Protein AF-0000000086748681 (afdb_homodimer)

pLDDT: mean 95.89, std 3.66, range [71.06, 98.75]

Radius of gyration: 16.5 Å; Cα contacts (8 Å, |Δi|>4): 353; chains: 2; bounding box: 37×49×38 Å

Solvent-accessible surface area (backbone atoms only — not comparable to full-atom values): 10044 Å² total; per-residue (Å²): 111,45,79,43,67,37,74,58,17,51,52,33,51,52,50,51,39,52,52,33,31,72,73,50,29,64,64,32,17,51,40,51,51,47,40,52,49,44,44,49,56,42,36,54,34,39,83,70,45,82,51,41,84,31,36,89,83,64,45,80,67,29,26,34,42,50,47,40,71,27,30,40,30,28,31,80,46,99,63,26,29,36,35,45,30,47,38,49,71,84,57,63,60,82,81,60,106,109,44,80,41,68,37,75,58,17,51,51,32,51,50,50,52,39,53,52,32,30,72,74,50,30,65,64,32,18,51,38,51,50,47,44,52,48,44,45,50,58,42,35,52,34,39,84,68,44,83,51,41,83,30,35,90,82,66,47,79,67,29,24,35,41,48,46,40,73,27,30,40,32,29,31,80,45,97,64,26,29,37,34,46,32,48,39,48,70,86,57,63,61,83,82,61,106

InterPro domains:
  IPR007712 Toxin-antitoxin system, RelE/ParE toxin family [PF05016] (3-93)
  IPR035093 Toxin-antitoxin system, RelE/ParE toxin domain superfamily [G3DSA:3.30.2310.20] (1-97)

Nearest PDB structures (foldseek):
  7ycu-assembly1_C-2  TM=9.537E-01  e=2.482E-07  Pseudoalteromonas rubra
  3kxe-assembly1_B  TM=8.417E-01  e=6.711E-08  Caulobacter vibrioides NA1000
  8c24-assembly1_B  TM=9.005E-01  e=2.979E-06  Mycobacterium tuberculosis H37Rv
  6xrw-assembly2_C  TM=8.073E-01  e=1.717E-04  Pseudomonas aeruginosa
  3bpq-assembly1_B  TM=6.012E-01  e=6.597E-02  Methanocaldococcus jannaschii DSM 2661

Organism: NCBI:txid471575

Structure (mmCIF, N/CA/C/O backbone):
data_AF-0000000086748681-model_v1
#
loop_
_entity.id
_entity.type
_entity.pdbx_description
1 polymer 'Type II toxin-antitoxin system RelE/ParE family toxin'
#
loop_
_atom_site.group_PDB
_atom_site.id
_atom_site.type_symbol
_atom_site.label_atom_id
_atom_site.label_alt_id
_atom_site.label_comp_id
_atom_site.label_asym_id
_atom_site.label_entity_id
_atom_site.label_seq_id
_atom_site.pdbx_PDB_ins_code
_atom_site.Cartn_x
_atom_site.Cartn_y
_atom_site.Cartn_z
_atom_site.occupancy
_atom_site.B_iso_or_equiv
_atom_site.auth_seq_id
_atom_site.auth_comp_id
_atom_site.auth_asym_id
_atom_site.auth_atom_id
_atom_site.pdbx_PDB_model_num
ATOM 1 N N . MET A 1 1 ? 5.277 9.703 17.812 1 71.81 1 MET A N 1
ATOM 2 C CA . MET A 1 1 ? 4.328 10.789 17.625 1 71.81 1 MET A CA 1
ATOM 3 C C . MET A 1 1 ? 2.943 10.25 17.281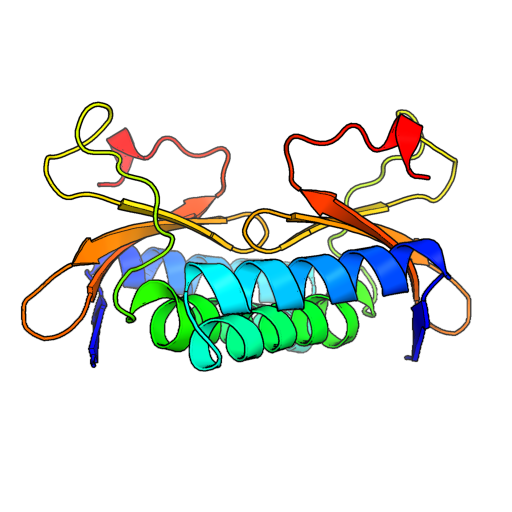 1 71.81 1 MET A C 1
ATOM 5 O O . MET A 1 1 ? 2.768 9.047 17.109 1 71.81 1 MET A O 1
ATOM 9 N N . GLY A 1 2 ? 1.734 11.305 17.297 1 91.75 2 GLY A N 1
ATOM 10 C CA . GLY A 1 2 ? 0.343 10.891 17.234 1 91.75 2 GLY A CA 1
ATOM 11 C C . GLY A 1 2 ? -0.28 11.109 15.867 1 91.75 2 GLY A C 1
ATOM 12 O O . GLY A 1 2 ? 0.286 11.812 15.031 1 91.75 2 GLY A O 1
ATOM 13 N N . VAL A 1 3 ? -1.188 10.289 15.602 1 97.19 3 VAL A N 1
ATOM 14 C CA . VAL A 1 3 ? -1.987 10.43 14.391 1 97.19 3 VAL A CA 1
ATOM 15 C C . VAL A 1 3 ? -3.375 10.961 14.742 1 97.19 3 VAL A C 1
ATOM 17 O O . VAL A 1 3 ? -4.07 10.383 15.586 1 97.19 3 VAL A O 1
ATOM 20 N N . ARG A 1 4 ? -3.658 12.055 14.094 1 97.88 4 ARG A N 1
ATOM 21 C CA . ARG A 1 4 ? -5.004 12.602 14.203 1 97.88 4 ARG A CA 1
ATOM 22 C C . ARG A 1 4 ? -5.785 12.398 12.906 1 97.88 4 ARG A C 1
ATOM 24 O O . ARG A 1 4 ? -5.191 12.273 11.828 1 97.88 4 ARG A O 1
ATOM 31 N N . PHE A 1 5 ? -7.109 12.367 13.07 1 98.19 5 PHE A N 1
ATOM 32 C CA . PHE A 1 5 ? -7.969 12.133 11.914 1 98.19 5 PHE A CA 1
ATOM 33 C C . PHE A 1 5 ? -9.023 13.234 11.797 1 98.19 5 PHE A C 1
ATOM 35 O O . PHE A 1 5 ? -9.648 13.609 12.789 1 98.19 5 PHE A O 1
ATOM 42 N N . THR A 1 6 ? -9.156 13.766 10.609 1 98.06 6 THR A N 1
ATOM 43 C CA . THR A 1 6 ? -10.336 14.586 10.359 1 98.06 6 THR A CA 1
ATOM 44 C C . THR A 1 6 ? -11.594 13.727 10.344 1 98.06 6 THR A C 1
ATOM 46 O O . THR A 1 6 ? -11.516 12.492 10.289 1 98.06 6 THR A O 1
ATOM 49 N N . LYS A 1 7 ? -12.789 14.414 10.398 1 97.81 7 LYS A N 1
ATOM 50 C CA . LYS A 1 7 ? -14.055 13.695 10.297 1 97.81 7 LYS A CA 1
ATOM 51 C C . LYS A 1 7 ? -14.156 12.945 8.977 1 97.81 7 LYS A C 1
ATOM 53 O O . LYS A 1 7 ? -14.594 11.789 8.938 1 97.81 7 LYS A O 1
ATOM 58 N N . LYS A 1 8 ? -13.719 13.531 7.891 1 97.88 8 LYS A N 1
ATOM 59 C CA . LYS A 1 8 ? -13.766 12.922 6.566 1 97.88 8 LYS A CA 1
ATOM 60 C C . LYS A 1 8 ? -12.891 11.68 6.5 1 97.88 8 LYS A C 1
ATOM 62 O O . LYS A 1 8 ? -13.297 10.641 5.969 1 97.88 8 LYS A O 1
ATOM 67 N N . ALA A 1 9 ? -11.711 11.844 7.059 1 98.44 9 ALA A N 1
ATOM 68 C CA . ALA A 1 9 ? -10.781 10.719 7.051 1 98.44 9 ALA A CA 1
ATOM 69 C C . ALA A 1 9 ? -11.375 9.523 7.793 1 98.44 9 ALA A C 1
ATOM 71 O O . ALA A 1 9 ? -11.25 8.383 7.336 1 98.44 9 ALA A O 1
ATOM 72 N N . ARG A 1 10 ? -12 9.773 8.914 1 98.25 10 ARG A N 1
ATOM 73 C CA . ARG A 1 10 ? -12.625 8.703 9.688 1 98.25 10 ARG A CA 1
ATOM 74 C C . ARG A 1 10 ? -13.727 8.023 8.891 1 98.25 10 ARG A C 1
ATOM 76 O O . ARG A 1 10 ? -13.859 6.797 8.922 1 98.25 10 ARG A O 1
ATOM 83 N N . GLU A 1 11 ? -14.508 8.797 8.211 1 98.06 11 GLU A N 1
ATOM 84 C CA . GLU A 1 11 ? -15.578 8.258 7.383 1 98.06 11 GLU A CA 1
ATOM 85 C C . GLU A 1 11 ? -15.016 7.418 6.238 1 98.06 11 GLU A C 1
ATOM 87 O O . GLU A 1 11 ? -15.555 6.355 5.918 1 98.06 11 GLU A O 1
ATOM 92 N N . HIS A 1 12 ? -13.984 7.941 5.629 1 98.5 12 HIS A N 1
ATOM 93 C CA . HIS A 1 12 ? -13.344 7.195 4.551 1 98.5 12 HIS A CA 1
ATOM 94 C C . HIS A 1 12 ? -12.828 5.848 5.047 1 98.5 12 HIS A C 1
ATOM 96 O O . HIS A 1 12 ? -13.055 4.816 4.406 1 98.5 12 HIS A O 1
ATOM 102 N N . ILE A 1 13 ? -12.188 5.82 6.223 1 98.19 13 ILE A N 1
ATOM 103 C CA . ILE A 1 13 ? -11.594 4.605 6.77 1 98.19 13 ILE A CA 1
ATOM 104 C C . ILE A 1 13 ? -12.688 3.605 7.121 1 98.19 13 ILE A C 1
ATOM 106 O O . ILE A 1 13 ? -12.555 2.408 6.852 1 98.19 13 ILE A O 1
ATOM 110 N N . ARG A 1 14 ? -13.742 4.09 7.648 1 97.88 14 ARG A N 1
ATOM 111 C CA . ARG A 1 14 ? -14.875 3.225 7.957 1 97.88 14 ARG A CA 1
ATOM 112 C C . ARG A 1 14 ? -15.453 2.605 6.691 1 97.88 14 ARG A C 1
ATOM 114 O O . ARG A 1 14 ? -15.781 1.418 6.668 1 97.88 14 ARG A O 1
ATOM 121 N N . ALA A 1 15 ? -15.625 3.4 5.684 1 98.06 15 ALA A N 1
ATOM 122 C CA . ALA A 1 15 ? -16.172 2.922 4.414 1 98.06 15 ALA A CA 1
ATOM 123 C C . ALA A 1 15 ? -15.266 1.869 3.787 1 98.06 15 ALA A C 1
ATOM 125 O O . ALA A 1 15 ? -15.75 0.884 3.221 1 98.06 15 ALA A O 1
ATOM 126 N N . ILE A 1 16 ? -14 2.096 3.875 1 97.75 16 ILE A N 1
ATOM 127 C CA . ILE A 1 16 ? -13.031 1.148 3.336 1 97.75 16 ILE A CA 1
ATOM 128 C C . ILE A 1 16 ? -13.172 -0.195 4.051 1 97.75 16 ILE A C 1
ATOM 130 O O . ILE A 1 16 ? -13.188 -1.247 3.406 1 97.75 16 ILE A O 1
ATOM 134 N N . LYS A 1 17 ? -13.281 -0.159 5.398 1 97.06 17 LYS A N 1
ATOM 135 C CA . LYS A 1 17 ? -13.422 -1.381 6.184 1 97.06 17 LYS A CA 1
ATOM 136 C C . LYS A 1 17 ? -14.703 -2.127 5.812 1 97.06 17 LYS A C 1
ATOM 138 O O . LYS A 1 17 ? -14.68 -3.344 5.617 1 97.06 17 LYS A O 1
ATOM 143 N N . LEU A 1 18 ? -15.75 -1.407 5.684 1 97.69 18 LEU A N 1
ATOM 144 C CA . LEU A 1 18 ? -17.031 -2.01 5.371 1 97.69 18 LEU A CA 1
ATOM 145 C C . LEU A 1 18 ? -17.031 -2.619 3.973 1 97.69 18 LEU A C 1
ATOM 147 O O . LEU A 1 18 ? -17.547 -3.717 3.766 1 97.69 18 LEU A O 1
ATOM 151 N N . TYR A 1 19 ? -16.531 -1.901 3.045 1 96.88 19 TYR A N 1
ATOM 152 C CA . TYR A 1 19 ? -16.438 -2.391 1.674 1 96.88 19 TYR A CA 1
ATOM 153 C C . TYR A 1 19 ? -15.602 -3.668 1.606 1 96.88 19 TYR A C 1
ATOM 155 O O . TYR A 1 19 ? -15.992 -4.633 0.941 1 96.88 19 TYR A O 1
ATOM 163 N N . SER A 1 20 ? -14.445 -3.621 2.299 1 95.38 20 SER A N 1
ATOM 164 C CA . SER A 1 20 ? -13.555 -4.773 2.299 1 95.38 20 SER A CA 1
ATOM 165 C C . SER A 1 20 ? -14.227 -5.992 2.926 1 95.38 20 SER A C 1
ATOM 167 O O . SER A 1 20 ? -14.062 -7.113 2.441 1 95.38 20 SER A O 1
ATOM 169 N N . MET A 1 21 ? -14.961 -5.746 4.023 1 96.19 21 MET A N 1
ATOM 170 C CA . MET A 1 21 ? -15.688 -6.82 4.695 1 96.19 21 MET A CA 1
ATOM 171 C C . MET A 1 21 ? -16.703 -7.461 3.754 1 96.19 21 MET A C 1
ATOM 173 O O . MET A 1 21 ? -16.828 -8.688 3.709 1 96.19 21 MET A O 1
ATOM 177 N N . ARG A 1 22 ? -17.375 -6.656 2.988 1 96.25 22 ARG A N 1
ATOM 178 C CA . ARG A 1 22 ? -18.406 -7.129 2.078 1 96.25 22 ARG A CA 1
ATOM 179 C C . ARG A 1 22 ? -17.797 -7.895 0.908 1 96.25 22 ARG A C 1
ATOM 181 O O . ARG A 1 22 ? -18.359 -8.898 0.46 1 96.25 22 ARG A O 1
ATOM 188 N N . ARG A 1 23 ? -16.734 -7.5 0.489 1 94.69 23 ARG A N 1
ATOM 189 C CA . ARG A 1 23 ? -16.188 -8.039 -0.753 1 94.69 23 ARG A CA 1
ATOM 190 C C . ARG A 1 23 ? -15.305 -9.25 -0.482 1 94.69 23 ARG A C 1
ATOM 192 O O . ARG A 1 23 ? -15.336 -10.227 -1.233 1 94.69 23 ARG A O 1
ATOM 199 N N . TRP A 1 24 ? -14.523 -9.172 0.622 1 94.56 24 TRP A N 1
ATOM 200 C CA . TRP A 1 24 ? -13.492 -10.188 0.791 1 94.56 24 TRP A CA 1
ATOM 201 C C . TRP A 1 24 ? -13.562 -10.812 2.182 1 94.56 24 TRP A C 1
ATOM 203 O O . TRP A 1 24 ? -12.812 -11.742 2.49 1 94.56 24 TRP A O 1
ATOM 213 N N . GLY A 1 25 ? -14.453 -10.289 3.078 1 95 25 GLY A N 1
ATOM 214 C CA . GLY A 1 25 ? -14.672 -10.898 4.383 1 95 25 GLY A CA 1
ATOM 215 C C . GLY A 1 25 ? -13.891 -10.211 5.492 1 95 25 GLY A C 1
ATOM 216 O O . GLY A 1 25 ? -13.078 -9.32 5.234 1 95 25 GLY A O 1
ATOM 217 N N . ALA A 1 26 ? -14.133 -10.664 6.727 1 95.12 26 ALA A N 1
ATOM 218 C CA . ALA A 1 26 ? -13.648 -9.984 7.93 1 95.12 26 ALA A CA 1
ATOM 219 C C . ALA A 1 26 ? -12.133 -10.039 8.023 1 95.12 26 ALA A C 1
ATOM 221 O O . ALA A 1 26 ? -11.492 -9.086 8.469 1 95.12 26 ALA A O 1
ATOM 222 N N . ASN A 1 27 ? -11.57 -11.141 7.629 1 94.44 27 ASN A N 1
ATOM 223 C CA . ASN A 1 27 ? -10.125 -11.312 7.754 1 94.44 27 ASN A CA 1
ATOM 224 C C . ASN A 1 27 ? -9.367 -10.32 6.871 1 94.44 27 ASN A C 1
ATOM 226 O O . ASN A 1 27 ? -8.445 -9.648 7.34 1 94.44 27 ASN A O 1
ATOM 230 N N . VAL A 1 28 ? -9.781 -10.203 5.664 1 94.06 28 VAL A N 1
ATOM 231 C CA . VAL A 1 28 ? -9.141 -9.273 4.738 1 94.06 28 VAL A CA 1
ATOM 232 C C . VAL A 1 28 ? -9.391 -7.836 5.195 1 94.06 28 VAL A C 1
ATOM 234 O O . VAL A 1 28 ? -8.492 -6.996 5.141 1 94.06 28 VAL A O 1
ATOM 237 N N . ALA A 1 29 ? -10.594 -7.594 5.66 1 96.38 29 ALA A N 1
ATOM 238 C CA . ALA A 1 29 ? -10.93 -6.258 6.148 1 96.38 29 ALA A CA 1
ATOM 239 C C . ALA A 1 29 ? -10.031 -5.859 7.316 1 96.38 29 ALA A C 1
ATOM 241 O O . ALA A 1 29 ? -9.539 -4.727 7.375 1 96.38 29 ALA A O 1
ATOM 242 N N . GLU A 1 30 ? -9.789 -6.742 8.172 1 96.12 30 GLU A N 1
ATOM 243 C CA . GLU A 1 30 ? -8.922 -6.484 9.32 1 96.12 30 GLU A CA 1
ATOM 244 C C . GLU A 1 30 ? -7.477 -6.285 8.883 1 96.12 30 GLU A C 1
ATOM 246 O O . GLU A 1 30 ? -6.766 -5.449 9.445 1 96.12 30 GLU A O 1
ATOM 251 N N . ALA A 1 31 ? -7.055 -7.059 7.969 1 95.31 31 ALA A N 1
ATOM 252 C CA . ALA A 1 31 ? -5.695 -6.93 7.457 1 95.31 31 ALA A CA 1
ATOM 253 C C . ALA A 1 31 ? -5.488 -5.57 6.789 1 95.31 31 ALA A C 1
ATOM 255 O O . ALA A 1 31 ? -4.438 -4.945 6.949 1 95.31 31 ALA A O 1
ATOM 256 N N . TYR A 1 32 ? -6.445 -5.168 6.004 1 95.12 32 TYR A N 1
ATOM 257 C CA . TYR A 1 32 ? -6.379 -3.854 5.375 1 95.12 32 TYR A CA 1
ATOM 258 C C . TYR A 1 32 ? -6.285 -2.75 6.422 1 95.12 32 TYR A C 1
ATOM 260 O O . TYR A 1 32 ? -5.484 -1.822 6.289 1 95.12 32 TYR A O 1
ATOM 268 N N . SER A 1 33 ? -7.113 -2.889 7.453 1 96 33 SER A N 1
ATOM 269 C CA . SER A 1 33 ? -7.074 -1.937 8.555 1 96 33 SER A CA 1
ATOM 270 C C . SER A 1 33 ? -5.695 -1.903 9.211 1 96 33 SER A C 1
ATOM 272 O O . SER A 1 33 ? -5.207 -0.836 9.586 1 96 33 SER A O 1
ATOM 274 N N . THR A 1 34 ? -5.09 -2.996 9.344 1 96.56 34 THR A N 1
ATOM 275 C CA . THR A 1 34 ? -3.742 -3.084 9.891 1 96.56 34 THR A CA 1
ATOM 276 C C . THR A 1 34 ? -2.742 -2.365 8.992 1 96.56 34 THR A C 1
ATOM 278 O O . THR A 1 34 ? -1.884 -1.624 9.477 1 96.56 34 THR A O 1
ATOM 281 N N . SER A 1 35 ? -2.869 -2.607 7.711 1 96.5 35 SER A N 1
ATOM 282 C CA . SER A 1 35 ? -1.988 -1.936 6.762 1 96.5 35 SER A CA 1
ATOM 283 C C . SER A 1 35 ? -2.123 -0.42 6.859 1 96.5 35 SER A C 1
ATOM 285 O O . SER A 1 35 ? -1.122 0.298 6.875 1 96.5 35 SER A O 1
ATOM 287 N N . LEU A 1 36 ? -3.391 0.019 6.949 1 97.25 36 LEU A N 1
ATOM 288 C CA . LEU A 1 36 ? -3.639 1.448 7.109 1 97.25 36 LEU A CA 1
ATOM 289 C C . LEU A 1 36 ? -2.988 1.973 8.391 1 97.25 36 LEU A C 1
ATOM 291 O O . LEU A 1 36 ? -2.301 2.996 8.359 1 97.25 36 LEU A O 1
ATOM 295 N N . ARG A 1 37 ? -3.203 1.271 9.453 1 95.88 37 ARG A N 1
ATOM 296 C CA . ARG A 1 37 ? -2.676 1.686 10.75 1 95.88 37 ARG A CA 1
ATOM 297 C C . ARG A 1 37 ? -1.151 1.728 10.734 1 95.88 37 ARG A C 1
ATOM 299 O O . ARG A 1 37 ? -0.547 2.703 11.18 1 95.88 37 ARG A O 1
ATOM 306 N N . VAL A 1 38 ? -0.488 0.715 10.242 1 96.31 38 VAL A N 1
ATOM 307 C CA . VAL A 1 38 ? 0.968 0.637 10.195 1 96.31 38 VAL A CA 1
ATOM 308 C C . VAL A 1 38 ? 1.518 1.771 9.328 1 96.31 38 VAL A C 1
ATOM 310 O O . VAL A 1 38 ? 2.473 2.449 9.719 1 96.31 38 VAL A O 1
ATOM 313 N N . THR A 1 39 ? 0.912 1.952 8.195 1 97.62 39 THR A N 1
ATOM 314 C CA . THR A 1 39 ? 1.363 3.012 7.301 1 97.62 39 THR A CA 1
ATOM 315 C C . THR A 1 39 ? 1.284 4.371 7.988 1 97.62 39 THR A C 1
ATOM 317 O O . THR A 1 39 ? 2.25 5.137 7.973 1 97.62 39 THR A O 1
ATOM 320 N N . MET A 1 40 ? 0.185 4.629 8.68 1 97.69 40 MET A N 1
ATOM 321 C CA . MET A 1 40 ? -0.031 5.945 9.281 1 97.69 40 MET A CA 1
ATOM 322 C C . MET A 1 40 ? 0.856 6.141 10.5 1 97.69 40 MET A C 1
ATOM 324 O O . MET A 1 40 ? 1.471 7.195 10.664 1 97.69 40 MET A O 1
ATOM 328 N N . THR A 1 41 ? 1.008 5.141 11.336 1 96.44 41 THR A N 1
ATOM 329 C CA . THR A 1 41 ? 1.634 5.324 12.641 1 96.44 41 THR A CA 1
ATOM 330 C C . THR A 1 41 ? 3.133 5.055 12.57 1 96.44 41 THR A C 1
ATOM 332 O O . THR A 1 41 ? 3.91 5.605 13.352 1 96.44 41 THR A O 1
ATOM 335 N N . LYS A 1 42 ? 3.555 4.211 11.602 1 95.88 42 LYS A N 1
ATOM 336 C CA . LYS A 1 42 ? 4.941 3.756 11.641 1 95.88 42 LYS A CA 1
ATOM 337 C C . LYS A 1 42 ? 5.715 4.246 10.422 1 95.88 42 LYS A C 1
ATOM 339 O O . LYS A 1 42 ? 6.949 4.203 10.406 1 95.88 42 LYS A O 1
ATOM 344 N N . ILE A 1 43 ? 5.062 4.684 9.469 1 95.75 43 ILE A N 1
ATOM 345 C CA . ILE A 1 43 ? 5.75 5.148 8.273 1 95.75 43 ILE A CA 1
ATOM 346 C C . ILE A 1 43 ? 5.594 6.664 8.141 1 95.75 43 ILE A C 1
ATOM 348 O O . ILE A 1 43 ? 6.582 7.398 8.164 1 95.75 43 ILE A O 1
ATOM 352 N N . LEU A 1 44 ? 4.34 7.125 8.227 1 96.88 44 LEU A N 1
ATOM 353 C CA . LEU A 1 44 ? 4.086 8.523 7.914 1 96.88 44 LEU A CA 1
ATOM 354 C C . LEU A 1 44 ? 4.371 9.414 9.125 1 96.88 44 LEU A C 1
ATOM 356 O O . LEU A 1 44 ? 4.762 10.57 8.969 1 96.88 44 LEU A O 1
ATOM 360 N N . ASP A 1 45 ? 4.082 8.805 10.281 1 95.31 45 ASP A N 1
ATOM 361 C CA . ASP A 1 45 ? 4.316 9.555 11.508 1 95.31 45 ASP A CA 1
ATOM 362 C C . ASP A 1 45 ? 5.793 9.523 11.898 1 95.31 45 ASP A C 1
ATOM 364 O O . ASP A 1 45 ? 6.129 9.258 13.055 1 95.31 45 ASP A O 1
ATOM 368 N N . ARG A 1 46 ? 6.703 9.555 10.93 1 88.69 46 ARG A N 1
ATOM 369 C CA . ARG A 1 46 ? 8.148 9.617 11.117 1 88.69 46 ARG A CA 1
ATOM 370 C C . ARG A 1 46 ? 8.75 10.781 10.344 1 88.69 46 ARG A C 1
ATOM 372 O O . ARG A 1 46 ? 8.102 11.344 9.461 1 88.69 46 ARG A O 1
ATOM 379 N N . HIS A 1 47 ? 10.039 11.148 10.758 1 84.94 47 HIS A N 1
ATOM 380 C CA . HIS A 1 47 ? 10.75 12.219 10.07 1 84.94 47 HIS A CA 1
ATOM 381 C C . HIS A 1 47 ? 12.156 11.781 9.68 1 84.94 47 HIS A C 1
ATOM 383 O O . HIS A 1 47 ? 12.914 11.297 10.523 1 84.94 47 HIS A O 1
ATOM 389 N N . PRO A 1 48 ? 12.477 11.992 8.5 1 84.69 48 PRO A N 1
ATOM 390 C CA . PRO A 1 48 ? 11.633 12.453 7.395 1 84.69 48 PRO A CA 1
ATOM 391 C C . PRO A 1 48 ? 10.586 11.422 6.984 1 84.69 48 PRO A C 1
ATOM 393 O O . PRO A 1 48 ? 10.812 10.211 7.121 1 84.69 48 PRO A O 1
ATOM 396 N N . SER A 1 49 ? 9.453 11.898 6.523 1 88.38 49 SER A N 1
ATOM 397 C CA . SER A 1 49 ? 8.367 11.062 6.02 1 88.38 49 SER A CA 1
ATOM 398 C C . SER A 1 49 ? 8.492 10.852 4.512 1 88.38 49 SER A C 1
ATOM 400 O O . SER A 1 49 ? 8.891 11.766 3.783 1 88.38 49 SER A O 1
ATOM 402 N N . PRO A 1 50 ? 8.039 9.688 4.07 1 94.44 50 PRO A N 1
ATOM 403 C CA . PRO A 1 50 ? 8.125 9.414 2.635 1 94.44 50 PRO A CA 1
ATOM 404 C C . PRO A 1 50 ? 6.977 10.047 1.845 1 94.44 50 PRO A C 1
ATOM 406 O O . PRO A 1 50 ? 6.898 9.883 0.625 1 94.44 50 PRO A O 1
ATOM 409 N N . GLY A 1 51 ? 6.105 10.695 2.439 1 97.12 51 GLY A N 1
ATOM 410 C CA . GLY A 1 51 ? 4.973 11.289 1.753 1 97.12 51 GLY A CA 1
ATOM 411 C C . GLY A 1 51 ? 5.383 12.234 0.638 1 97.12 51 GLY A C 1
ATOM 412 O O . GLY A 1 51 ? 6.395 12.93 0.747 1 97.12 51 GLY A O 1
ATOM 413 N N . ARG A 1 52 ? 4.621 12.219 -0.374 1 96.94 52 ARG A N 1
ATOM 414 C CA . ARG A 1 52 ? 4.832 13.109 -1.509 1 96.94 52 ARG A CA 1
ATOM 415 C C . ARG A 1 52 ? 4.191 14.477 -1.26 1 96.94 52 ARG A C 1
ATOM 417 O O . ARG A 1 52 ? 3.025 14.555 -0.862 1 96.94 52 ARG A O 1
ATOM 424 N N . ASP A 1 53 ? 4.941 15.453 -1.649 1 97.62 53 ASP A N 1
ATOM 425 C CA . ASP A 1 53 ? 4.422 16.812 -1.514 1 97.62 53 ASP A CA 1
ATOM 426 C C . ASP A 1 53 ? 3.377 17.109 -2.586 1 97.62 53 ASP A C 1
ATOM 428 O O . ASP A 1 53 ? 3.648 16.969 -3.781 1 97.62 53 ASP A O 1
ATOM 432 N N . ARG A 1 54 ? 2.164 17.516 -2.066 1 97.69 54 ARG A N 1
ATOM 433 C CA . ARG A 1 54 ? 1.057 17.812 -2.967 1 97.69 54 ARG A CA 1
ATOM 434 C C . ARG A 1 54 ? 0.681 19.297 -2.889 1 97.69 54 ARG A C 1
ATOM 436 O O . ARG A 1 54 ? -0.433 19.672 -3.254 1 97.69 54 ARG A O 1
ATOM 443 N N . SER A 1 55 ? 1.541 20.141 -2.432 1 97.5 55 SER A N 1
ATOM 444 C CA . SER A 1 55 ? 1.263 21.562 -2.201 1 97.5 55 SER A CA 1
ATOM 445 C C . SER A 1 55 ? 0.878 22.266 -3.496 1 97.5 55 SER A C 1
ATOM 447 O O . SER A 1 55 ? 0.008 23.141 -3.498 1 97.5 55 SER A O 1
ATOM 449 N N . GLU A 1 56 ? 1.473 21.906 -4.535 1 96.44 56 GLU A N 1
ATOM 450 C CA . GLU A 1 56 ? 1.245 22.578 -5.812 1 96.44 56 GLU A CA 1
ATOM 451 C C . GLU A 1 56 ? -0.047 22.094 -6.465 1 96.44 56 GLU A C 1
ATOM 453 O O . GLU A 1 56 ? -0.716 22.859 -7.164 1 96.44 56 GLU A O 1
ATOM 458 N N . ASP A 1 57 ? -0.484 20.891 -6.188 1 95.31 57 ASP A N 1
ATOM 459 C CA . ASP A 1 57 ? -1.624 20.266 -6.848 1 95.31 57 ASP A CA 1
ATOM 460 C C . ASP A 1 57 ? -2.889 20.406 -6 1 95.31 57 ASP A C 1
ATOM 462 O O . ASP A 1 57 ? -4 20.422 -6.535 1 95.31 57 ASP A O 1
ATOM 466 N N . LEU A 1 58 ? -2.604 20.422 -4.727 1 96 58 LEU A N 1
ATOM 467 C CA . LEU A 1 58 ? -3.727 20.484 -3.797 1 96 58 LEU A CA 1
ATOM 468 C C . LEU A 1 58 ? -3.625 21.703 -2.893 1 96 58 LEU A C 1
ATOM 470 O O . LEU A 1 58 ? -3.775 22.828 -3.357 1 96 58 LEU A O 1
ATOM 474 N N . TYR A 1 59 ? -3.279 21.531 -1.567 1 95.81 59 TYR A N 1
ATOM 475 C CA . TYR A 1 59 ? -3.113 22.609 -0.603 1 95.81 59 TYR A CA 1
ATOM 476 C C . TYR A 1 59 ? -1.713 22.594 0 1 95.81 59 TYR A C 1
ATOM 478 O O . TYR A 1 59 ? -1.11 21.531 0.154 1 95.81 59 TYR A O 1
ATOM 486 N N . PHE A 1 60 ? -1.252 23.812 0.334 1 96.69 60 PHE A N 1
ATOM 487 C CA . PHE A 1 60 ? 0.078 23.953 0.917 1 96.69 60 PHE A CA 1
ATOM 488 C C . PHE A 1 60 ? 0.248 23.016 2.105 1 96.69 60 PHE A C 1
ATOM 490 O O . PHE A 1 60 ? -0.601 22.969 2.998 1 96.69 60 PHE A O 1
ATOM 497 N N . GLY A 1 61 ? 1.289 22.219 2.109 1 96.44 61 GLY A N 1
ATOM 498 C CA . GLY A 1 61 ? 1.646 21.375 3.24 1 96.44 61 GLY A CA 1
ATOM 499 C C . GLY A 1 61 ? 1.01 20 3.186 1 96.44 61 GLY A C 1
ATOM 500 O O . GLY A 1 61 ? 1.309 19.141 4.012 1 96.44 61 GLY A O 1
ATOM 501 N N . VAL A 1 62 ? 0.152 19.812 2.16 1 97.88 62 VAL A N 1
ATOM 502 C CA . VAL A 1 62 ? -0.497 18.5 2.035 1 97.88 62 VAL A CA 1
ATOM 503 C C . VAL A 1 62 ? 0.462 17.516 1.386 1 97.88 62 VAL A C 1
ATOM 505 O O . VAL A 1 62 ? 1.145 17.844 0.412 1 97.88 62 VAL A O 1
ATOM 508 N N . LEU A 1 63 ? 0.571 16.359 1.986 1 98.06 63 LEU A N 1
ATOM 509 C CA . LEU A 1 63 ? 1.337 15.234 1.478 1 98.06 63 LEU A CA 1
ATOM 510 C C . LEU A 1 63 ? 0.416 14.07 1.122 1 98.06 63 LEU A C 1
ATOM 512 O O . LEU A 1 63 ? -0.725 14.016 1.588 1 98.06 63 LEU A O 1
ATOM 516 N N . SER A 1 64 ? 0.889 13.195 0.298 1 98.31 64 SER A N 1
ATOM 517 C CA . SER A 1 64 ? 0.15 11.977 -0.021 1 98.31 64 SER A CA 1
ATOM 518 C C . SER A 1 64 ? 1.068 10.766 -0.027 1 98.31 64 SER A C 1
ATOM 520 O O . SER A 1 64 ? 2.275 10.891 -0.247 1 98.31 64 SER A O 1
ATOM 522 N N . PHE A 1 65 ? 0.544 9.648 0.306 1 98.38 65 PHE A N 1
ATOM 523 C CA . PHE A 1 65 ? 1.252 8.367 0.29 1 98.38 65 PHE A CA 1
ATOM 524 C C . PHE A 1 65 ? 0.289 7.219 0.025 1 98.38 65 PHE A C 1
ATOM 526 O O . PHE A 1 65 ? -0.797 7.164 0.605 1 98.38 65 PHE A O 1
ATOM 533 N N . PRO A 1 66 ? 0.712 6.332 -0.859 1 97.75 66 PRO A N 1
ATOM 534 C CA . PRO A 1 66 ? -0.192 5.23 -1.208 1 97.75 66 PRO A CA 1
ATOM 535 C C . PRO A 1 66 ? -0.215 4.129 -0.153 1 97.75 66 PRO A C 1
ATOM 537 O O . PRO A 1 66 ? 0.783 3.908 0.538 1 97.75 66 PRO A O 1
ATOM 540 N N . VAL A 1 67 ? -1.306 3.473 -0.041 1 97.25 67 VAL A N 1
ATOM 541 C CA . VAL A 1 67 ? -1.487 2.248 0.732 1 97.25 67 VAL A CA 1
ATOM 542 C C . VAL A 1 67 ? -2.461 1.32 0.009 1 97.25 67 VAL A C 1
ATOM 544 O O . VAL A 1 67 ? -3.66 1.6 -0.06 1 97.25 67 VAL A O 1
ATOM 547 N N . GLU A 1 68 ? -1.932 0.251 -0.451 1 95.38 68 GLU A N 1
ATOM 548 C CA . GLU A 1 68 ? -2.699 -0.67 -1.284 1 95.38 68 GLU A CA 1
ATOM 549 C C . GLU A 1 68 ? -3.418 0.071 -2.408 1 95.38 68 GLU A C 1
ATOM 551 O O . GLU A 1 68 ? -2.783 0.764 -3.207 1 95.38 68 GLU A O 1
ATOM 556 N N . SER A 1 69 ? -4.727 -0.034 -2.451 1 95.56 69 SER A N 1
ATOM 557 C CA . SER A 1 69 ? -5.445 0.597 -3.555 1 95.56 69 SER A CA 1
ATOM 558 C C . SER A 1 69 ? -5.883 2.012 -3.191 1 95.56 69 SER A C 1
ATOM 560 O O . SER A 1 69 ? -6.641 2.641 -3.93 1 95.56 69 SER A O 1
ATOM 562 N N . HIS A 1 70 ? -5.457 2.51 -2.078 1 98.12 70 HIS A N 1
ATOM 563 C CA . HIS A 1 70 ? -5.902 3.816 -1.61 1 98.12 70 HIS A CA 1
ATOM 564 C C . HIS A 1 70 ? -4.723 4.77 -1.431 1 98.12 70 HIS A C 1
ATOM 566 O O . HIS A 1 70 ? -3.564 4.352 -1.512 1 98.12 70 HIS A O 1
ATOM 572 N N . MET A 1 71 ? -5.035 6.023 -1.288 1 98.44 71 MET A N 1
ATOM 573 C CA . MET A 1 71 ? -4.094 7.109 -1.038 1 98.44 71 MET A CA 1
ATOM 574 C C . MET A 1 71 ? -4.422 7.828 0.266 1 98.44 71 MET A C 1
ATOM 576 O O . MET A 1 71 ? -5.574 8.195 0.504 1 98.44 71 MET A O 1
ATOM 580 N N . ILE A 1 72 ? -3.445 7.949 1.111 1 98.69 72 ILE A N 1
ATOM 581 C CA . ILE A 1 72 ? -3.582 8.742 2.328 1 98.69 72 ILE A CA 1
ATOM 582 C C . ILE A 1 72 ? -3.139 10.18 2.062 1 98.69 72 ILE A C 1
ATOM 584 O O . ILE A 1 72 ? -2.027 10.414 1.583 1 98.69 72 ILE A O 1
ATOM 588 N N . TYR A 1 73 ? -3.984 11.109 2.273 1 98.75 73 TYR A N 1
ATOM 589 C CA . TYR A 1 73 ? -3.646 12.531 2.271 1 98.75 73 TYR A CA 1
ATOM 590 C C . TYR A 1 73 ? -3.529 13.062 3.695 1 98.75 73 TYR A C 1
ATOM 592 O O . TYR A 1 73 ? -4.43 12.867 4.516 1 98.75 73 TYR A O 1
ATOM 600 N N . TYR A 1 74 ? -2.414 13.719 3.949 1 98.56 74 TYR A N 1
ATOM 601 C CA . TYR A 1 74 ? -2.141 14.117 5.324 1 98.56 74 TYR A CA 1
ATOM 602 C C . TYR A 1 74 ? -1.247 15.352 5.367 1 98.56 74 TYR A C 1
ATOM 604 O O .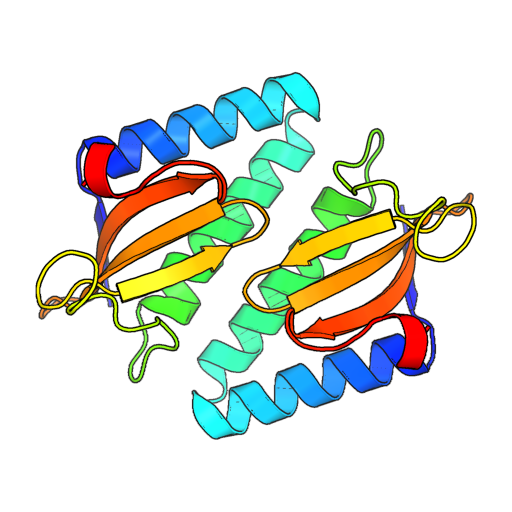 TYR A 1 74 ? -0.762 15.812 4.328 1 98.56 74 TYR A O 1
ATOM 612 N N . ARG A 1 75 ? -1.103 15.906 6.508 1 97.69 75 ARG A N 1
ATOM 613 C CA . ARG A 1 75 ? -0.134 16.969 6.754 1 97.69 75 ARG A CA 1
ATOM 614 C C . ARG A 1 75 ? 0.616 16.734 8.062 1 97.69 75 ARG A C 1
ATOM 616 O O . ARG A 1 75 ? 0.117 16.062 8.953 1 97.69 75 ARG A O 1
ATOM 623 N N . GLU A 1 76 ? 1.819 17.234 8.102 1 96.56 76 GLU A N 1
ATOM 624 C CA . GLU A 1 76 ? 2.594 17.188 9.336 1 96.56 76 GLU A CA 1
ATOM 625 C C . GLU A 1 76 ? 2.15 18.281 10.305 1 96.56 76 GLU A C 1
ATOM 627 O O . GLU A 1 76 ? 1.878 19.422 9.891 1 96.56 76 GLU A O 1
ATOM 632 N N . VAL A 1 77 ? 1.994 17.906 11.562 1 95.62 77 VAL A N 1
ATOM 633 C CA . VAL A 1 77 ? 1.679 18.859 12.641 1 95.62 77 VAL A CA 1
ATOM 634 C C . VAL A 1 77 ? 2.652 18.656 13.797 1 95.62 77 VAL A C 1
ATOM 636 O O . VAL A 1 77 ? 3.365 17.656 13.859 1 95.62 77 VAL A O 1
ATOM 639 N N . PRO A 1 78 ? 2.814 19.609 14.648 1 93.75 78 PRO A N 1
ATOM 640 C CA . PRO A 1 78 ? 3.82 19.562 15.711 1 93.75 78 PRO A CA 1
ATOM 641 C C . PRO A 1 78 ? 3.76 18.25 16.516 1 93.75 78 PRO A C 1
ATOM 643 O O . PRO A 1 78 ? 4.793 17.766 16.969 1 93.75 78 PRO A O 1
ATOM 646 N N . THR A 1 79 ? 2.627 17.609 16.594 1 94.5 79 THR A N 1
ATOM 647 C CA . THR A 1 79 ? 2.463 16.438 17.453 1 94.5 79 THR A CA 1
ATOM 648 C C . THR A 1 79 ? 2.43 15.164 16.609 1 94.5 79 THR A C 1
ATOM 650 O O . THR A 1 79 ? 2.061 14.102 17.109 1 94.5 79 THR A O 1
ATOM 653 N N . GLY A 1 80 ? 2.727 15.266 15.344 1 96.62 80 GLY A N 1
ATOM 654 C CA . GLY A 1 80 ? 2.697 14.125 14.445 1 96.62 80 GLY A CA 1
ATOM 655 C C . GLY A 1 80 ? 2.113 14.453 13.078 1 96.62 80 GLY A C 1
ATOM 656 O O . GLY A 1 80 ? 2.604 15.344 12.383 1 96.62 80 GLY A O 1
ATOM 657 N N . ILE A 1 81 ? 1.099 13.664 12.734 1 98.06 81 ILE A N 1
ATOM 658 C CA . ILE A 1 81 ? 0.468 13.953 11.453 1 98.06 81 ILE A CA 1
ATOM 659 C C . ILE A 1 81 ? -1.047 14.031 11.625 1 98.06 81 ILE A C 1
ATOM 661 O O . ILE A 1 81 ? -1.596 13.492 12.586 1 98.06 81 ILE A O 1
ATOM 665 N N . GLU A 1 82 ? -1.685 14.711 10.75 1 98.38 82 GLU A N 1
ATOM 666 C CA . GLU A 1 82 ? -3.137 14.734 10.602 1 98.38 82 GLU A CA 1
ATOM 667 C C . GLU A 1 82 ? -3.562 14.164 9.258 1 98.38 82 GLU A C 1
ATOM 669 O O . GLU A 1 82 ? -3.156 14.664 8.203 1 98.38 82 GLU A O 1
ATOM 674 N N . VAL A 1 83 ? -4.336 13.094 9.359 1 98.69 83 VAL A N 1
ATOM 675 C CA . VAL A 1 83 ? -4.867 12.484 8.141 1 98.69 83 VAL A CA 1
ATOM 676 C C . VAL A 1 83 ? -6.125 13.234 7.695 1 98.69 83 VAL A C 1
ATOM 678 O O . VAL A 1 83 ? -7.082 13.359 8.461 1 98.69 83 VAL A O 1
ATOM 681 N N . LEU A 1 84 ? -6.082 13.703 6.473 1 98.69 84 LEU A N 1
ATOM 682 C CA . LEU A 1 84 ? -7.145 14.547 5.938 1 98.69 84 LEU A CA 1
ATOM 683 C C . LEU A 1 84 ? -8.18 13.719 5.188 1 98.69 84 LEU A C 1
ATOM 685 O O . LEU A 1 84 ? -9.383 13.977 5.289 1 98.69 84 LEU A O 1
ATOM 689 N N . ALA A 1 85 ? -7.715 12.734 4.457 1 98.62 85 ALA A N 1
ATOM 690 C CA . ALA A 1 85 ? -8.57 11.867 3.658 1 98.62 85 ALA A CA 1
ATOM 691 C C . ALA A 1 85 ? -7.855 10.562 3.311 1 98.62 85 ALA A C 1
ATOM 693 O O . ALA A 1 85 ? -6.621 10.516 3.264 1 98.62 85 ALA A O 1
ATOM 694 N N . VAL A 1 86 ? -8.57 9.508 3.178 1 98.75 86 VAL A N 1
ATOM 695 C CA . VAL A 1 86 ? -8.125 8.242 2.607 1 98.75 86 VAL A CA 1
ATOM 696 C C . VAL A 1 86 ? -9.039 7.852 1.444 1 98.75 86 VAL A C 1
ATOM 698 O O . VAL A 1 86 ? -10.18 7.438 1.654 1 98.75 86 VAL A O 1
ATOM 701 N N . LEU A 1 87 ? -8.484 7.977 0.211 1 98.56 87 LEU A N 1
ATOM 702 C CA . LEU A 1 87 ? -9.297 7.871 -0.992 1 98.56 87 LEU A CA 1
ATOM 703 C C . LEU A 1 87 ? -8.781 6.766 -1.906 1 98.56 87 LEU A C 1
ATOM 705 O O . LEU A 1 87 ? -7.574 6.535 -1.985 1 98.56 87 LEU A O 1
ATOM 709 N N . HIS A 1 88 ? -9.711 6.094 -2.58 1 97.75 88 HIS A N 1
ATOM 710 C CA . HIS A 1 88 ? -9.273 5.207 -3.654 1 97.75 88 HIS A CA 1
ATOM 711 C C . HIS A 1 88 ? -8.461 5.965 -4.699 1 97.75 88 HIS A C 1
ATOM 713 O O . HIS A 1 88 ? -8.734 7.133 -4.977 1 97.75 88 HIS A O 1
ATOM 719 N N . GLN A 1 89 ? -7.574 5.316 -5.305 1 95.56 89 GLN A N 1
ATOM 720 C CA . GLN A 1 89 ? -6.629 5.949 -6.219 1 95.56 89 GLN A CA 1
ATOM 721 C C . GLN A 1 89 ? -7.355 6.59 -7.402 1 95.56 89 GLN A C 1
ATOM 723 O O . GLN A 1 89 ? -6.82 7.492 -8.047 1 95.56 89 GLN A O 1
ATOM 728 N N . THR A 1 90 ? -8.586 6.148 -7.637 1 95.19 90 THR A N 1
ATOM 729 C CA . THR A 1 90 ? -9.328 6.664 -8.781 1 95.19 90 THR A CA 1
ATOM 730 C C . THR A 1 90 ? -10.133 7.898 -8.391 1 95.19 90 THR A C 1
ATOM 732 O O . THR A 1 90 ? -10.703 8.57 -9.258 1 95.19 90 THR A O 1
ATOM 735 N N . GLN A 1 91 ? -10.289 8.18 -7.141 1 96.81 91 GLN A N 1
ATOM 736 C CA . GLN A 1 91 ? -11.055 9.336 -6.68 1 96.81 91 GLN A CA 1
ATOM 737 C C . GLN A 1 91 ? -10.227 10.617 -6.762 1 96.81 91 GLN A C 1
ATOM 739 O O . GLN A 1 91 ? -9.016 10.594 -6.535 1 96.81 91 GLN A O 1
ATOM 744 N N . ASP A 1 92 ? -10.883 11.727 -7.035 1 95.62 92 ASP A N 1
ATOM 745 C CA . ASP A 1 92 ? -10.25 13.047 -7.105 1 95.62 92 ASP A CA 1
ATOM 746 C C . ASP A 1 92 ? -10.172 13.688 -5.723 1 95.62 92 ASP A C 1
ATOM 748 O O . ASP A 1 92 ? -11.195 14.047 -5.141 1 95.62 92 ASP A O 1
ATOM 752 N N . PRO A 1 93 ? -8.945 13.898 -5.273 1 95.56 93 PRO A N 1
ATOM 753 C CA . PRO A 1 93 ? -8.836 14.445 -3.922 1 95.56 93 PRO A CA 1
ATOM 754 C C . PRO A 1 93 ? -9.398 15.867 -3.812 1 95.56 93 PRO A C 1
ATOM 756 O O . PRO A 1 93 ? -9.742 16.312 -2.715 1 95.56 93 PRO A O 1
ATOM 759 N N . HIS A 1 94 ? -9.492 16.578 -4.887 1 94.44 94 HIS A N 1
ATOM 760 C CA . HIS A 1 94 ? -10.031 17.922 -4.855 1 94.44 94 HIS A CA 1
ATOM 761 C C . HIS A 1 94 ? -11.469 17.938 -4.348 1 94.44 94 HIS A C 1
ATOM 763 O O . HIS A 1 94 ? -11.914 18.922 -3.76 1 94.44 94 HIS A O 1
ATOM 769 N N . ASN A 1 95 ? -12.141 16.875 -4.5 1 92.25 95 ASN A N 1
ATOM 770 C CA . ASN A 1 95 ? -13.547 16.797 -4.113 1 92.25 95 ASN A CA 1
ATOM 771 C C . ASN A 1 95 ? -13.695 16.297 -2.676 1 92.25 95 ASN A C 1
ATOM 773 O O . ASN A 1 95 ? -14.812 16.25 -2.148 1 92.25 95 ASN A O 1
ATOM 777 N N . HIS A 1 96 ? -12.586 16.062 -2.016 1 92 96 HIS A N 1
ATOM 778 C CA . HIS A 1 96 ? -12.727 15.336 -0.756 1 92 96 HIS A CA 1
ATOM 779 C C . HIS A 1 96 ? -11.875 15.969 0.34 1 92 96 HIS A C 1
ATOM 781 O O . HIS A 1 96 ? -11.891 15.516 1.485 1 92 96 HIS A O 1
ATOM 787 N N . LEU A 1 97 ? -11.023 16.891 -0.085 1 88.5 97 LEU A N 1
ATOM 788 C CA . LEU A 1 97 ? -10.188 17.578 0.887 1 88.5 97 LEU A CA 1
ATOM 789 C C . LEU A 1 97 ? -10.844 18.875 1.354 1 88.5 97 LEU A C 1
ATOM 791 O O . LEU A 1 97 ? -11.617 19.484 0.614 1 88.5 97 LEU A O 1
ATOM 795 N N . MET B 1 1 ? -3.172 -20.312 4.484 1 71.06 1 MET B N 1
ATOM 796 C CA . MET B 1 1 ? -2.35 -20.812 3.383 1 71.06 1 MET B CA 1
ATOM 797 C C . MET B 1 1 ? -0.997 -20.109 3.355 1 71.06 1 MET B C 1
ATOM 799 O O 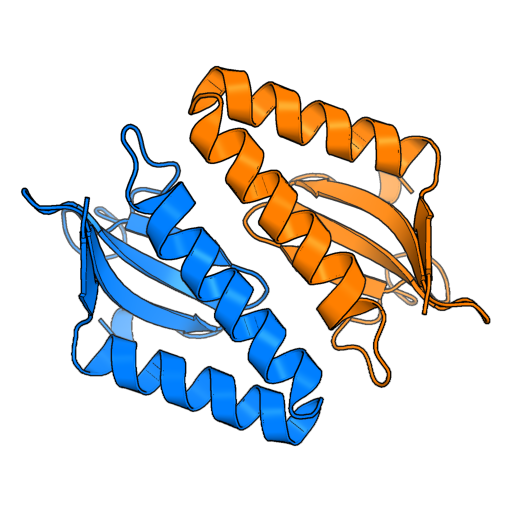. MET B 1 1 ? -0.75 -19.203 4.148 1 71.06 1 MET B O 1
ATOM 803 N N . GLY B 1 2 ? 0.111 -20.734 2.357 1 91.56 2 GLY B N 1
ATOM 804 C CA . GLY B 1 2 ? 1.505 -20.328 2.408 1 91.56 2 GLY B CA 1
ATOM 805 C C . GLY B 1 2 ? 1.889 -19.359 1.295 1 91.56 2 GLY B C 1
ATOM 806 O O . GLY B 1 2 ? 1.144 -19.203 0.326 1 91.56 2 GLY B O 1
ATOM 807 N N . VAL B 1 3 ? 2.799 -18.578 1.617 1 97.06 3 VAL B N 1
ATOM 808 C CA . VAL B 1 3 ? 3.387 -17.672 0.63 1 97.06 3 VAL B CA 1
ATOM 809 C C . VAL B 1 3 ? 4.77 -18.172 0.227 1 97.06 3 VAL B C 1
ATOM 811 O O . VAL B 1 3 ? 5.633 -18.391 1.081 1 97.06 3 VAL B O 1
ATOM 814 N N . ARG B 1 4 ? 4.855 -18.375 -1.058 1 97.81 4 ARG B N 1
ATOM 815 C CA . ARG B 1 4 ? 6.156 -18.703 -1.624 1 97.81 4 ARG B CA 1
ATOM 816 C C . ARG B 1 4 ? 6.734 -17.531 -2.402 1 97.81 4 ARG B C 1
ATOM 818 O O . ARG B 1 4 ? 5.996 -16.672 -2.879 1 97.81 4 ARG B O 1
ATOM 825 N N . PHE B 1 5 ? 8.062 -17.531 -2.477 1 98.12 5 PHE B N 1
ATOM 826 C CA . PHE B 1 5 ? 8.75 -16.438 -3.158 1 98.12 5 PHE B CA 1
ATOM 827 C C . PHE B 1 5 ? 9.688 -16.969 -4.234 1 98.12 5 PHE B C 1
ATOM 829 O O . PHE B 1 5 ? 10.43 -17.922 -3.998 1 98.12 5 PHE B O 1
ATOM 836 N N . THR B 1 6 ? 9.594 -16.391 -5.406 1 98 6 THR B N 1
ATOM 837 C CA . THR B 1 6 ? 10.664 -16.625 -6.375 1 98 6 THR B CA 1
ATOM 838 C C . THR B 1 6 ? 11.961 -15.977 -5.922 1 98 6 THR B C 1
ATOM 840 O O . THR B 1 6 ? 11.961 -15.156 -5.004 1 98 6 THR B O 1
ATOM 843 N N . LYS B 1 7 ? 13.102 -16.391 -6.59 1 97.75 7 LYS B N 1
ATOM 844 C CA . LYS B 1 7 ? 14.383 -15.758 -6.309 1 97.75 7 LYS B CA 1
ATOM 845 C C . LYS B 1 7 ? 14.336 -14.258 -6.574 1 97.75 7 LYS B C 1
ATOM 847 O O . LYS B 1 7 ? 14.836 -13.461 -5.781 1 97.75 7 LYS B O 1
ATOM 852 N N . LYS B 1 8 ? 13.695 -13.828 -7.637 1 97.88 8 LYS B N 1
ATOM 853 C CA . LYS B 1 8 ? 13.578 -12.422 -8 1 97.88 8 LYS B CA 1
ATOM 854 C C . LYS B 1 8 ? 12.797 -11.641 -6.953 1 97.88 8 LYS B C 1
ATOM 856 O O . LYS B 1 8 ? 13.195 -10.539 -6.562 1 97.88 8 LYS B O 1
ATOM 861 N N . ALA B 1 9 ? 11.703 -12.266 -6.551 1 98.44 9 ALA B N 1
ATOM 862 C CA . ALA B 1 9 ? 10.875 -11.609 -5.547 1 98.44 9 ALA B CA 1
ATOM 863 C C . ALA B 1 9 ? 11.664 -11.367 -4.262 1 98.44 9 ALA B C 1
ATOM 865 O O . ALA B 1 9 ? 11.555 -10.297 -3.652 1 98.44 9 ALA B O 1
ATOM 866 N N . ARG B 1 10 ? 12.438 -12.344 -3.848 1 98.25 10 ARG B N 1
ATOM 867 C CA . ARG B 1 10 ? 13.25 -12.211 -2.645 1 98.25 10 ARG B CA 1
ATOM 868 C C . ARG B 1 10 ? 14.266 -11.078 -2.793 1 98.25 10 ARG B C 1
ATOM 870 O O . ARG B 1 10 ? 14.484 -10.312 -1.854 1 98.25 10 ARG B O 1
ATOM 877 N N . GLU B 1 11 ? 14.859 -11 -3.938 1 98.06 11 GLU B N 1
ATOM 878 C CA . GLU B 1 11 ? 15.828 -9.938 -4.207 1 98.06 11 GLU B CA 1
ATOM 879 C C . GLU B 1 11 ? 15.164 -8.57 -4.195 1 98.06 11 GLU B C 1
ATOM 881 O O . GLU B 1 11 ? 15.727 -7.605 -3.664 1 98.06 11 GLU B O 1
ATOM 886 N N . HIS B 1 12 ? 14.016 -8.516 -4.812 1 98.44 12 HIS B N 1
ATOM 887 C CA . HIS B 1 12 ? 13.273 -7.258 -4.812 1 98.44 12 HIS B CA 1
ATOM 888 C C . HIS B 1 12 ? 12.945 -6.812 -3.393 1 98.44 12 HIS B C 1
ATOM 890 O O . HIS B 1 12 ? 13.141 -5.648 -3.041 1 98.44 12 HIS B O 1
ATOM 896 N N . ILE B 1 13 ? 12.5 -7.742 -2.533 1 98.19 13 ILE B N 1
ATOM 897 C CA . ILE B 1 13 ? 12.086 -7.43 -1.171 1 98.19 13 ILE B CA 1
ATOM 898 C C . ILE B 1 13 ? 13.297 -6.98 -0.354 1 98.19 13 ILE B C 1
ATOM 900 O O . ILE B 1 13 ? 13.211 -6.02 0.416 1 98.19 13 ILE B O 1
ATOM 904 N N . ARG B 1 14 ? 14.383 -7.609 -0.557 1 97.88 14 ARG B N 1
ATOM 905 C CA . ARG B 1 14 ? 15.609 -7.211 0.126 1 97.88 14 ARG B CA 1
ATOM 906 C C . ARG B 1 14 ? 16.031 -5.805 -0.283 1 97.88 14 ARG B C 1
ATOM 908 O O . ARG B 1 14 ? 16.453 -5.004 0.559 1 97.88 14 ARG B O 1
ATOM 915 N N . ALA B 1 15 ? 15.984 -5.527 -1.55 1 98.06 15 ALA B N 1
ATOM 916 C CA . ALA B 1 15 ? 16.359 -4.215 -2.062 1 98.06 15 ALA B CA 1
ATOM 917 C C . ALA B 1 15 ? 15.453 -3.123 -1.511 1 98.06 15 ALA B C 1
ATOM 919 O O . ALA B 1 15 ? 15.914 -2.027 -1.186 1 98.06 15 ALA B O 1
ATOM 920 N N . ILE B 1 16 ? 14.195 -3.43 -1.424 1 97.75 16 ILE B N 1
ATOM 921 C CA . ILE B 1 16 ? 13.227 -2.48 -0.889 1 97.75 16 ILE B CA 1
ATOM 922 C C . ILE B 1 16 ? 13.57 -2.156 0.563 1 97.75 16 ILE B C 1
ATOM 924 O O . ILE B 1 16 ? 13.562 -0.989 0.964 1 97.75 16 ILE B O 1
ATOM 928 N N . LYS B 1 17 ? 13.891 -3.189 1.359 1 97 17 LYS B N 1
ATOM 929 C CA . LYS B 1 17 ? 14.242 -2.998 2.764 1 97 17 LYS B CA 1
ATOM 930 C C . LYS B 1 17 ? 15.5 -2.145 2.902 1 97 17 LYS B C 1
ATOM 932 O O . LYS B 1 17 ? 15.539 -1.217 3.715 1 97 17 LYS B O 1
ATOM 937 N N . LEU B 1 18 ? 16.453 -2.432 2.105 1 97.62 18 LEU B N 1
ATOM 938 C CA . LEU B 1 18 ? 17.719 -1.714 2.17 1 97.62 18 LEU B CA 1
ATOM 939 C C . LEU B 1 18 ? 17.547 -0.256 1.76 1 97.62 18 LEU B C 1
ATOM 941 O O . LEU B 1 18 ? 18.109 0.644 2.387 1 97.62 18 LEU B O 1
ATOM 945 N N . TYR B 1 19 ? 16.859 -0.036 0.699 1 96.88 19 TYR B N 1
ATOM 946 C CA . TYR B 1 19 ? 16.594 1.316 0.226 1 96.88 19 TYR B CA 1
ATOM 947 C C . TYR B 1 19 ? 15.859 2.129 1.285 1 96.88 19 TYR B C 1
ATOM 949 O O . TYR B 1 19 ? 16.219 3.281 1.549 1 96.88 19 TYR B O 1
ATOM 957 N N . SER B 1 20 ? 14.812 1.479 1.876 1 95.31 20 SER B N 1
ATOM 958 C CA . SER B 1 20 ? 14.016 2.154 2.896 1 95.31 20 SER B CA 1
ATOM 959 C C . SER B 1 20 ? 14.867 2.508 4.113 1 95.31 20 SER B C 1
ATOM 961 O O . SER B 1 20 ? 14.711 3.586 4.691 1 95.31 20 SER B O 1
ATOM 963 N N . MET B 1 21 ? 15.75 1.571 4.496 1 96.19 21 MET B N 1
ATOM 964 C CA . MET B 1 21 ? 16.641 1.801 5.625 1 96.19 21 MET B CA 1
ATOM 965 C C . MET B 1 21 ? 17.547 3.004 5.363 1 96.19 21 MET B C 1
ATOM 967 O O . MET B 1 21 ? 17.75 3.832 6.254 1 96.19 21 MET B O 1
ATOM 971 N N . ARG B 1 22 ? 18.031 3.117 4.172 1 96.25 22 ARG B N 1
ATOM 972 C CA . ARG B 1 22 ? 18.938 4.188 3.805 1 96.25 22 ARG B CA 1
ATOM 973 C C . ARG B 1 22 ? 18.219 5.531 3.748 1 96.25 22 ARG B C 1
ATOM 975 O O . ARG B 1 22 ? 18.781 6.559 4.145 1 96.25 22 ARG B O 1
ATOM 982 N N . ARG B 1 23 ? 17.094 5.52 3.344 1 94.69 23 ARG B N 1
ATOM 983 C CA . ARG B 1 23 ? 16.391 6.773 3.059 1 94.69 23 ARG B CA 1
ATOM 984 C C . ARG B 1 23 ? 15.664 7.285 4.293 1 94.69 23 ARG B C 1
ATOM 986 O O . ARG B 1 23 ? 15.656 8.484 4.566 1 94.69 23 ARG B O 1
ATOM 993 N N . TRP B 1 24 ? 15.031 6.332 5.043 1 94.56 24 TRP B N 1
ATOM 994 C CA . TRP B 1 24 ? 14.117 6.785 6.086 1 94.56 24 TRP B CA 1
ATOM 995 C C . TRP B 1 24 ? 14.445 6.129 7.422 1 94.56 24 TRP B C 1
ATOM 997 O O . TRP B 1 24 ? 13.828 6.438 8.445 1 94.56 24 TRP B O 1
ATOM 1007 N N . GLY B 1 25 ? 15.438 5.176 7.449 1 94.94 25 GLY B N 1
ATOM 1008 C CA . GLY B 1 25 ? 15.906 4.586 8.695 1 94.94 25 GLY B CA 1
ATOM 1009 C C . GLY B 1 25 ? 15.266 3.242 8.992 1 94.94 25 GLY B C 1
ATOM 1010 O O . GLY B 1 25 ? 14.344 2.814 8.289 1 94.94 25 GLY B O 1
ATOM 1011 N N . ALA B 1 26 ? 15.727 2.604 10.078 1 95.06 26 ALA B N 1
ATOM 1012 C CA . ALA B 1 26 ? 15.391 1.215 10.391 1 95.06 26 ALA B CA 1
ATOM 1013 C C . ALA B 1 26 ? 13.914 1.065 10.734 1 95.06 26 ALA B C 1
ATOM 1015 O O . ALA B 1 26 ? 13.289 0.065 10.375 1 95.06 26 ALA B O 1
ATOM 1016 N N . ASN B 1 27 ? 13.367 2.029 11.406 1 94.44 27 ASN B N 1
ATOM 1017 C CA . ASN B 1 27 ? 11.977 1.937 11.836 1 94.44 27 ASN B CA 1
ATOM 1018 C C . ASN B 1 27 ? 11.023 1.917 10.648 1 94.44 27 ASN B C 1
ATOM 1020 O O . ASN B 1 27 ? 10.141 1.062 10.57 1 94.44 27 ASN B O 1
ATOM 1024 N N . VAL B 1 28 ? 11.234 2.797 9.734 1 94.06 28 VAL B N 1
ATOM 1025 C CA . VAL B 1 28 ? 10.398 2.855 8.539 1 94.06 28 VAL B CA 1
ATOM 1026 C C . VAL B 1 28 ? 10.609 1.603 7.695 1 94.06 28 VAL B C 1
ATOM 1028 O O . VAL B 1 28 ? 9.648 1.037 7.16 1 94.06 28 VAL B O 1
ATOM 1031 N N . ALA B 1 29 ? 11.844 1.182 7.629 1 96.38 29 ALA B N 1
ATOM 1032 C CA . ALA B 1 29 ? 12.148 -0.022 6.859 1 96.38 29 ALA B CA 1
ATOM 1033 C C . ALA B 1 29 ? 11.422 -1.236 7.43 1 96.38 29 ALA B C 1
ATOM 1035 O O . ALA B 1 29 ? 10.867 -2.043 6.68 1 96.38 29 ALA B O 1
ATOM 1036 N N . GLU B 1 30 ? 11.391 -1.335 8.672 1 96.19 30 GLU B N 1
ATOM 1037 C CA . GLU B 1 30 ?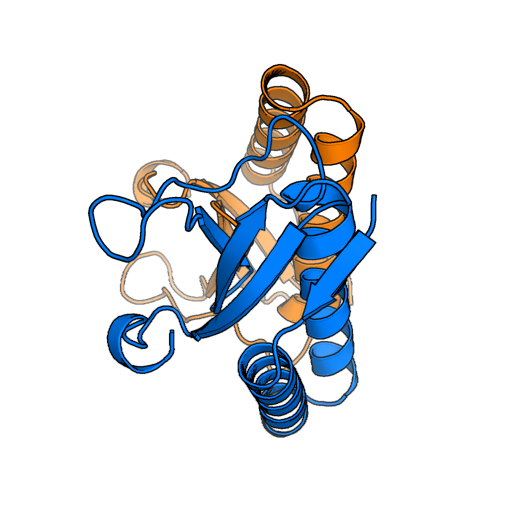 10.695 -2.439 9.328 1 96.19 30 GLU B CA 1
ATOM 1038 C C . GLU B 1 30 ? 9.188 -2.342 9.133 1 96.19 30 GLU B C 1
ATOM 1040 O O . GLU B 1 30 ? 8.508 -3.357 8.953 1 96.19 30 GLU B O 1
ATOM 1045 N N . ALA B 1 31 ? 8.688 -1.188 9.219 1 95.31 31 ALA B N 1
ATOM 1046 C CA . ALA B 1 31 ? 7.254 -0.979 9.016 1 95.31 31 ALA B CA 1
ATOM 1047 C C . ALA B 1 31 ? 6.844 -1.354 7.594 1 95.31 31 ALA B C 1
ATOM 1049 O O . ALA B 1 31 ? 5.789 -1.957 7.383 1 95.31 31 ALA B O 1
ATOM 1050 N N . TYR B 1 32 ? 7.625 -0.94 6.633 1 95.19 32 TYR B N 1
ATOM 1051 C CA . TYR B 1 32 ? 7.359 -1.304 5.246 1 95.19 32 TYR B CA 1
ATOM 1052 C C . TYR B 1 32 ? 7.348 -2.818 5.07 1 95.19 32 TYR B C 1
ATOM 1054 O O . TYR B 1 32 ? 6.465 -3.367 4.406 1 95.19 32 TYR B O 1
ATOM 1062 N N . SER B 1 33 ? 8.344 -3.447 5.699 1 95.94 33 SER B N 1
ATOM 1063 C CA . SER B 1 33 ? 8.406 -4.906 5.664 1 95.94 33 SER B CA 1
ATOM 1064 C C . SER B 1 33 ? 7.152 -5.527 6.266 1 95.94 33 SER B C 1
ATOM 1066 O O . SER B 1 33 ? 6.652 -6.535 5.762 1 95.94 33 SER B O 1
ATOM 1068 N N . THR B 1 34 ? 6.66 -4.973 7.273 1 96.5 34 THR B N 1
ATOM 1069 C CA . THR B 1 34 ? 5.426 -5.438 7.895 1 96.5 34 THR B CA 1
ATOM 1070 C C . THR B 1 34 ? 4.246 -5.285 6.938 1 96.5 34 THR B C 1
ATOM 1072 O O . THR B 1 34 ? 3.424 -6.191 6.809 1 96.5 34 THR B O 1
ATOM 1075 N N . SER B 1 35 ? 4.184 -4.148 6.297 1 96.5 35 SER B N 1
ATOM 1076 C CA . SER B 1 35 ? 3.117 -3.92 5.324 1 96.5 35 SER B CA 1
ATOM 1077 C C . SER B 1 35 ? 3.154 -4.957 4.207 1 96.5 35 SER B C 1
ATOM 1079 O O . SER B 1 35 ? 2.117 -5.504 3.826 1 96.5 35 SER B O 1
ATOM 1081 N N . LEU B 1 36 ? 4.383 -5.211 3.742 1 97.19 36 LEU B N 1
ATOM 1082 C CA . LEU B 1 36 ? 4.543 -6.23 2.711 1 97.19 36 LEU B CA 1
ATOM 1083 C C . LEU B 1 36 ? 4.066 -7.59 3.211 1 97.19 36 LEU B C 1
ATOM 1085 O O . LEU B 1 36 ? 3.311 -8.281 2.521 1 97.19 36 LEU B O 1
ATOM 1089 N N . ARG B 1 37 ? 4.5 -7.945 4.379 1 95.75 37 ARG B N 1
ATOM 1090 C CA . ARG B 1 37 ? 4.152 -9.242 4.957 1 95.75 37 ARG B CA 1
ATOM 1091 C C . ARG B 1 37 ? 2.645 -9.367 5.152 1 95.75 37 ARG B C 1
ATOM 1093 O O . ARG B 1 37 ? 2.047 -10.375 4.777 1 95.75 37 ARG B O 1
ATOM 1100 N N . VAL B 1 38 ? 1.99 -8.391 5.727 1 96.25 38 VAL B N 1
ATOM 1101 C CA . VAL B 1 38 ? 0.554 -8.406 5.98 1 96.25 38 VAL B CA 1
ATOM 1102 C C . VAL B 1 38 ? -0.204 -8.516 4.66 1 96.25 38 VAL B C 1
ATOM 1104 O O . VAL B 1 38 ? -1.132 -9.32 4.535 1 96.25 38 VAL B O 1
ATOM 1107 N N . THR B 1 39 ? 0.198 -7.719 3.711 1 97.56 39 THR B N 1
ATOM 1108 C CA . THR B 1 39 ? -0.466 -7.746 2.414 1 97.56 39 THR B CA 1
ATOM 1109 C C . THR B 1 39 ? -0.381 -9.133 1.789 1 97.56 39 THR B C 1
ATOM 1111 O O . THR B 1 39 ? -1.391 -9.688 1.344 1 97.56 39 THR B O 1
ATOM 1114 N N . MET B 1 40 ? 0.793 -9.75 1.855 1 97.56 40 MET B N 1
ATOM 1115 C CA . MET B 1 40 ? 1.001 -11.031 1.187 1 97.56 40 MET B CA 1
ATOM 1116 C C . MET B 1 40 ? 0.303 -12.156 1.94 1 97.56 40 MET B C 1
ATOM 1118 O O . MET B 1 40 ? -0.361 -13 1.333 1 97.56 40 MET B O 1
ATOM 1122 N N . THR B 1 41 ? 0.368 -12.18 3.254 1 96.38 41 THR B N 1
ATOM 1123 C CA . THR B 1 41 ? -0.056 -13.344 4.023 1 96.38 41 THR B CA 1
ATOM 1124 C C . THR B 1 41 ? -1.523 -13.227 4.422 1 96.38 41 THR B C 1
ATOM 1126 O O . THR B 1 41 ? -2.205 -14.234 4.613 1 96.38 41 THR B O 1
ATOM 1129 N N . LYS B 1 42 ? -2.033 -11.969 4.531 1 95.81 42 LYS B N 1
ATOM 1130 C CA . LYS B 1 42 ? -3.359 -11.812 5.121 1 95.81 42 LYS B CA 1
ATOM 1131 C C . LYS B 1 42 ? -4.352 -11.258 4.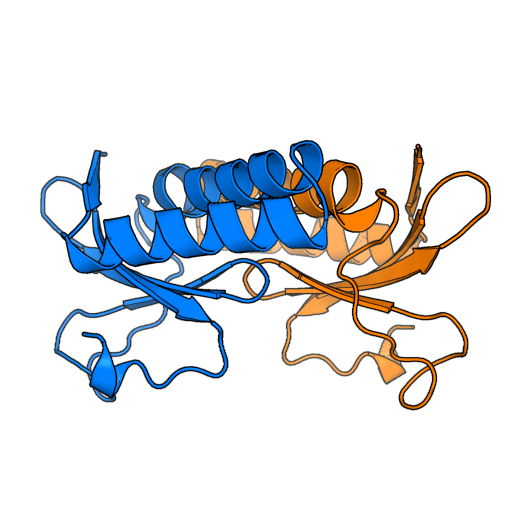102 1 95.81 42 LYS B C 1
ATOM 1133 O O . LYS B 1 42 ? -5.562 -11.305 4.316 1 95.81 42 LYS B O 1
ATOM 1138 N N . ILE B 1 43 ? -3.895 -10.742 3.07 1 95.69 43 ILE B N 1
ATOM 1139 C CA . ILE B 1 43 ? -4.789 -10.172 2.068 1 95.69 43 ILE B CA 1
ATOM 1140 C C . ILE B 1 43 ? -4.77 -11.031 0.808 1 95.69 43 ILE B C 1
ATOM 1142 O O . ILE B 1 43 ? -5.793 -11.602 0.419 1 95.69 43 ILE B O 1
ATOM 1146 N N . LEU B 1 44 ? -3.562 -11.297 0.311 1 96.88 44 LEU B N 1
ATOM 1147 C CA . LEU B 1 44 ? -3.461 -11.938 -0.996 1 96.88 44 LEU B CA 1
ATOM 1148 C C . LEU B 1 44 ? -3.617 -13.445 -0.874 1 96.88 44 LEU B C 1
ATOM 1150 O O . LEU B 1 44 ? -4.109 -14.102 -1.797 1 96.88 44 LEU B O 1
ATOM 1154 N N . ASP B 1 45 ? -3.117 -13.93 0.266 1 95.06 45 ASP B N 1
ATOM 1155 C CA . ASP B 1 45 ? -3.205 -15.367 0.488 1 95.06 45 ASP B CA 1
ATOM 1156 C C . ASP B 1 45 ? -4.602 -15.766 0.964 1 95.06 45 ASP B C 1
ATOM 1158 O O . ASP B 1 45 ? -4.742 -16.578 1.887 1 95.06 45 ASP B O 1
ATOM 1162 N N . ARG B 1 46 ? -5.633 -15.07 0.559 1 88.5 46 ARG B N 1
ATOM 1163 C CA . ARG B 1 46 ? -7.031 -15.367 0.847 1 88.5 46 ARG B CA 1
ATOM 1164 C C . ARG B 1 46 ? -7.828 -15.562 -0.44 1 88.5 46 ARG B C 1
ATOM 1166 O O . ARG B 1 46 ? -7.367 -15.188 -1.521 1 88.5 46 ARG B O 1
ATOM 1173 N N . HIS B 1 47 ? -9.055 -16.219 -0.284 1 84.56 47 HIS B N 1
ATOM 1174 C CA . HIS B 1 47 ? -9.93 -16.438 -1.433 1 84.56 47 HIS B CA 1
ATOM 1175 C C . HIS B 1 47 ? -11.352 -15.977 -1.135 1 84.56 47 HIS B C 1
ATOM 1177 O O . HIS B 1 47 ? -11.938 -16.375 -0.125 1 84.56 47 HIS B O 1
ATOM 1183 N N . PRO B 1 48 ? -11.859 -15.234 -1.987 1 84.5 48 PRO B N 1
ATOM 1184 C CA . PRO B 1 48 ? -11.227 -14.609 -3.15 1 84.5 48 PRO B CA 1
ATOM 1185 C C . PRO B 1 48 ? -10.203 -13.547 -2.766 1 84.5 48 PRO B C 1
ATOM 1187 O O . PRO B 1 48 ? -10.336 -12.914 -1.713 1 84.5 48 PRO B O 1
ATOM 1190 N N . SER B 1 49 ? -9.195 -13.406 -3.605 1 88.19 49 SER B N 1
ATOM 1191 C CA . SER B 1 49 ? -8.172 -12.383 -3.424 1 88.19 49 SER B CA 1
ATOM 1192 C C . SER B 1 49 ? -8.516 -11.117 -4.199 1 88.19 49 SER B C 1
ATOM 1194 O O . SER B 1 49 ? -9.094 -11.188 -5.285 1 88.19 49 SER B O 1
ATOM 1196 N N . PRO B 1 50 ? -8.039 -9.984 -3.656 1 94.38 50 PRO B N 1
ATOM 1197 C CA . PRO B 1 50 ? -8.336 -8.727 -4.344 1 94.38 50 PRO B CA 1
ATOM 1198 C C . PRO B 1 50 ? -7.379 -8.445 -5.5 1 94.38 50 PRO B C 1
ATOM 1200 O O . PRO B 1 50 ? -7.477 -7.406 -6.148 1 94.38 50 PRO B O 1
ATOM 1203 N N . GLY B 1 51 ? -6.48 -9.266 -5.758 1 97.06 51 GLY B N 1
ATOM 1204 C CA . GLY B 1 51 ? -5.516 -9.047 -6.824 1 97.06 51 GLY B CA 1
ATOM 1205 C C . GLY B 1 51 ? -6.164 -8.828 -8.18 1 97.06 51 GLY B C 1
ATOM 1206 O O . GLY B 1 51 ? -7.203 -9.422 -8.484 1 97.06 51 GLY B O 1
ATOM 1207 N N . ARG B 1 52 ? -5.559 -7.992 -8.938 1 96.88 52 ARG B N 1
ATOM 1208 C CA . ARG B 1 52 ? -6.012 -7.711 -10.297 1 96.88 52 ARG B CA 1
ATOM 1209 C C . ARG B 1 52 ? -5.441 -8.727 -11.281 1 96.88 52 ARG B C 1
ATOM 1211 O O . ARG B 1 52 ? -4.238 -9 -11.273 1 96.88 52 ARG B O 1
ATOM 1218 N N . ASP B 1 53 ? -6.312 -9.125 -12.141 1 97.56 53 ASP B N 1
ATOM 1219 C CA . ASP B 1 53 ? -5.879 -10.055 -13.18 1 97.56 53 ASP B CA 1
ATOM 1220 C C . ASP B 1 53 ? -5.043 -9.352 -14.242 1 97.56 53 ASP B C 1
ATOM 1222 O O . ASP B 1 53 ? -5.488 -8.367 -14.836 1 97.56 53 ASP B O 1
ATOM 1226 N N . ARG B 1 54 ? -3.799 -9.906 -14.406 1 97.69 54 ARG B N 1
ATOM 1227 C CA . ARG B 1 54 ? -2.871 -9.336 -15.375 1 97.69 54 ARG B CA 1
ATOM 1228 C C . ARG B 1 54 ? -2.602 -10.305 -16.516 1 97.69 54 ARG B C 1
ATOM 1230 O O . ARG B 1 54 ? -1.594 -10.188 -17.219 1 97.69 54 ARG B O 1
ATOM 1237 N N . SER B 1 55 ? -3.439 -11.258 -16.75 1 97.5 55 SER B N 1
ATOM 1238 C CA . SER B 1 55 ? -3.238 -12.32 -17.734 1 97.5 55 SER B CA 1
ATOM 1239 C C . SER B 1 55 ? -3.117 -11.742 -19.141 1 97.5 55 SER B C 1
ATOM 1241 O O . SER B 1 55 ? -2.334 -12.242 -19.953 1 97.5 55 SER B O 1
ATOM 1243 N N . GLU B 1 56 ? -3.844 -10.758 -19.422 1 96.38 56 GLU B N 1
ATOM 1244 C CA . GLU B 1 56 ? -3.871 -10.188 -20.766 1 96.38 56 GLU B CA 1
ATOM 1245 C C . GLU B 1 56 ? -2.66 -9.289 -21.016 1 96.38 56 GLU B C 1
ATOM 1247 O O . GLU B 1 56 ? -2.18 -9.18 -22.141 1 96.38 56 GLU B O 1
ATOM 1252 N N . ASP B 1 57 ? -2.08 -8.711 -20 1 95.25 57 ASP B N 1
ATOM 1253 C CA . ASP B 1 57 ? -1.01 -7.727 -20.109 1 95.25 57 ASP B CA 1
ATOM 1254 C C . ASP B 1 57 ? 0.356 -8.367 -19.875 1 95.25 57 ASP B C 1
ATOM 1256 O O . ASP B 1 57 ? 1.366 -7.898 -20.406 1 95.25 57 ASP B O 1
ATOM 1260 N N . LEU B 1 58 ? 0.265 -9.383 -19.062 1 95.94 58 LEU B N 1
ATOM 1261 C CA . LEU B 1 58 ? 1.51 -10.055 -18.688 1 95.94 58 LEU B CA 1
ATOM 1262 C C . LEU B 1 58 ? 1.456 -11.531 -19.047 1 95.94 58 LEU B C 1
ATOM 1264 O O . LEU B 1 58 ? 1.445 -11.891 -20.234 1 95.94 58 LEU B O 1
ATOM 1268 N N . TYR B 1 59 ? 1.343 -12.469 -18.031 1 95.81 59 TYR B N 1
ATOM 1269 C CA . TYR B 1 59 ? 1.244 -13.914 -18.234 1 95.81 59 TYR B CA 1
ATOM 1270 C C . TYR B 1 59 ? -0.039 -14.461 -17.625 1 95.81 59 TYR B C 1
ATOM 1272 O O . TYR B 1 59 ? -0.527 -13.938 -16.609 1 95.81 59 TYR B O 1
ATOM 1280 N N . PHE B 1 60 ? -0.539 -15.531 -18.266 1 96.62 60 PHE B N 1
ATOM 1281 C CA . PHE B 1 60 ? -1.771 -16.156 -17.797 1 96.62 60 PHE B CA 1
ATOM 1282 C C . PHE B 1 60 ? -1.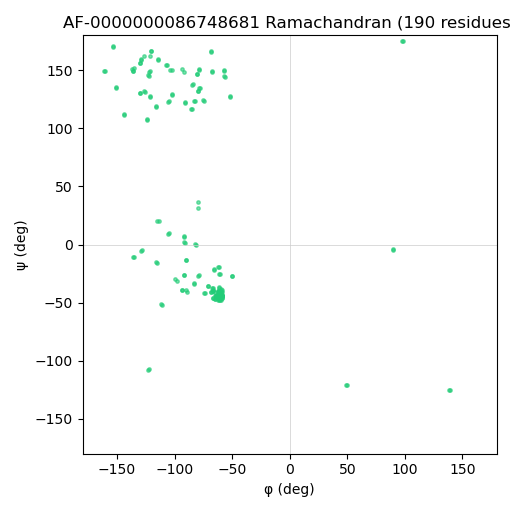686 -16.484 -16.312 1 96.62 60 PHE B C 1
ATOM 1284 O O . PHE B 1 60 ? -0.709 -17.078 -15.852 1 96.62 60 PHE B O 1
ATOM 1291 N N . GLY B 1 61 ? -2.658 -16.047 -15.539 1 96.31 61 GLY B N 1
ATOM 1292 C CA . GLY B 1 61 ? -2.773 -16.391 -14.133 1 96.31 61 GLY B CA 1
ATOM 1293 C C . GLY B 1 61 ? -2.051 -15.43 -13.219 1 96.31 61 GLY B C 1
ATOM 1294 O O . GLY B 1 61 ? -2.152 -15.531 -11.992 1 96.31 61 GLY B O 1
ATOM 1295 N N . VAL B 1 62 ? -1.346 -14.461 -13.844 1 97.81 62 VAL B N 1
ATOM 1296 C CA . VAL B 1 62 ? -0.627 -13.492 -13.031 1 97.81 62 VAL B CA 1
ATOM 1297 C C . VAL B 1 62 ? -1.596 -12.43 -12.523 1 97.81 62 VAL B C 1
ATOM 1299 O O . VAL B 1 62 ? -2.445 -11.945 -13.273 1 97.81 62 VAL B O 1
ATOM 1302 N N . LEU B 1 63 ? -1.509 -12.164 -11.25 1 98.06 63 LEU B N 1
ATOM 1303 C CA . LEU B 1 63 ? -2.256 -11.109 -10.578 1 98.06 63 LEU B CA 1
ATOM 1304 C C . LEU B 1 63 ? -1.315 -10.023 -10.055 1 98.06 63 LEU B C 1
ATOM 1306 O O . LEU B 1 63 ? -0.117 -10.266 -9.898 1 98.06 63 LEU B O 1
ATOM 1310 N N . SER B 1 64 ? -1.853 -8.875 -9.828 1 98.31 64 SER B N 1
ATOM 1311 C CA . SER B 1 64 ? -1.082 -7.797 -9.211 1 98.31 64 SER B CA 1
ATOM 1312 C C . SER B 1 64 ? -1.894 -7.078 -8.141 1 98.31 64 SER B C 1
ATOM 1314 O O . SER B 1 64 ? -3.125 -7.07 -8.188 1 98.31 64 SER B O 1
ATOM 1316 N N . PHE B 1 65 ? -1.241 -6.574 -7.156 1 98.38 65 PHE B N 1
ATOM 1317 C CA . PHE B 1 65 ? -1.846 -5.797 -6.082 1 98.38 65 PHE B CA 1
ATOM 1318 C C . PHE B 1 65 ? -0.852 -4.789 -5.516 1 98.38 65 PHE B C 1
ATOM 1320 O O . PHE B 1 65 ? 0.312 -5.121 -5.285 1 98.38 65 PHE B O 1
ATOM 1327 N N . PRO B 1 66 ? -1.337 -3.574 -5.32 1 97.75 66 PRO B N 1
ATOM 1328 C CA . PRO B 1 66 ? -0.417 -2.541 -4.836 1 97.75 66 PRO B CA 1
ATOM 1329 C C . PRO B 1 66 ? -0.146 -2.643 -3.338 1 97.75 66 PRO B C 1
ATOM 1331 O O . PRO B 1 66 ? -1.005 -3.104 -2.582 1 97.75 66 PRO B O 1
ATOM 1334 N N . VAL B 1 67 ? 0.994 -2.225 -2.938 1 97.25 67 VAL B N 1
ATOM 1335 C CA . VAL B 1 67 ? 1.385 -2.016 -1.547 1 97.25 67 VAL B CA 1
ATOM 1336 C C . VAL B 1 67 ? 2.299 -0.795 -1.445 1 97.25 67 VAL B C 1
ATOM 1338 O O . VAL B 1 67 ? 3.447 -0.834 -1.891 1 97.25 67 VAL B O 1
ATOM 1341 N N . GLU B 1 68 ? 1.784 0.209 -0.842 1 95.31 68 GLU B N 1
ATOM 1342 C CA . GLU B 1 68 ? 2.477 1.493 -0.781 1 95.31 68 GLU B CA 1
ATOM 1343 C C . GLU B 1 68 ? 2.953 1.929 -2.164 1 95.31 68 GLU B C 1
ATOM 1345 O O . GLU B 1 68 ? 2.152 2.055 -3.092 1 95.31 68 GLU B O 1
ATOM 1350 N N . SER B 1 69 ? 4.246 2.121 -2.314 1 95.5 69 SER B N 1
ATOM 1351 C CA . SER B 1 69 ? 4.738 2.613 -3.598 1 95.5 69 SER B CA 1
ATOM 1352 C C . SER B 1 69 ? 5.113 1.461 -4.523 1 95.5 69 SER B C 1
ATOM 1354 O O . SER B 1 69 ? 5.691 1.679 -5.59 1 95.5 69 SER B O 1
ATOM 1356 N N . HIS B 1 70 ? 4.836 0.256 -4.141 1 98.12 70 HIS B N 1
ATOM 1357 C CA . HIS B 1 70 ? 5.25 -0.905 -4.922 1 98.12 70 HIS B CA 1
ATOM 1358 C C . HIS B 1 70 ? 4.043 -1.735 -5.352 1 98.12 70 HIS B C 1
ATOM 1360 O O . HIS B 1 70 ? 2.922 -1.485 -4.906 1 98.12 70 HIS B O 1
ATOM 1366 N N . MET B 1 71 ? 4.289 -2.627 -6.277 1 98.38 71 MET B N 1
ATOM 1367 C CA . MET B 1 71 ? 3.316 -3.582 -6.805 1 98.38 71 MET B CA 1
ATOM 1368 C C . MET B 1 71 ? 3.793 -5.016 -6.594 1 98.38 71 MET B C 1
ATOM 1370 O O . MET B 1 71 ? 4.938 -5.348 -6.906 1 98.38 71 MET B O 1
ATOM 1374 N N . ILE B 1 72 ? 2.949 -5.809 -5.992 1 98.69 72 ILE B N 1
ATOM 1375 C CA . ILE B 1 72 ? 3.215 -7.238 -5.859 1 98.69 72 ILE B CA 1
ATOM 1376 C C . ILE B 1 72 ? 2.625 -7.984 -7.055 1 98.69 72 ILE B C 1
ATOM 1378 O O . ILE B 1 72 ? 1.438 -7.844 -7.355 1 98.69 72 ILE B O 1
ATOM 1382 N N . TYR B 1 73 ? 3.408 -8.688 -7.77 1 98.75 73 TYR B N 1
ATOM 1383 C CA . TYR B 1 73 ? 2.965 -9.617 -8.805 1 98.75 73 TYR B CA 1
ATOM 1384 C C . TYR B 1 73 ? 3.031 -11.055 -8.305 1 98.75 73 TYR B C 1
ATOM 1386 O O . TYR B 1 73 ? 4.059 -11.492 -7.785 1 98.75 73 TYR B O 1
ATOM 1394 N N . TYR B 1 74 ? 1.933 -11.75 -8.484 1 98.56 74 TYR B N 1
ATOM 1395 C CA . TYR B 1 74 ? 1.847 -13.078 -7.887 1 98.56 74 TYR B CA 1
ATOM 1396 C C . TYR B 1 74 ? 0.883 -13.961 -8.664 1 98.56 74 TYR B C 1
ATOM 1398 O O . TYR B 1 74 ? 0.218 -13.5 -9.594 1 98.56 74 TYR B O 1
ATOM 1406 N N . ARG B 1 75 ? 0.871 -15.203 -8.336 1 97.56 75 ARG B N 1
ATOM 1407 C CA . ARG B 1 75 ? -0.122 -16.141 -8.852 1 97.56 75 ARG B CA 1
ATOM 1408 C C . ARG B 1 75 ? -0.64 -17.047 -7.738 1 97.56 75 ARG B C 1
ATOM 1410 O O . ARG B 1 75 ? 0.044 -17.266 -6.734 1 97.56 75 ARG B O 1
ATOM 1417 N N . GLU B 1 76 ? -1.857 -17.484 -7.898 1 96.44 76 GLU B N 1
ATOM 1418 C CA . GLU B 1 76 ? -2.428 -18.469 -6.973 1 96.44 76 GLU B CA 1
ATOM 1419 C C . GLU B 1 76 ? -1.923 -19.875 -7.277 1 96.44 76 GLU B C 1
ATOM 1421 O O . GLU B 1 76 ? -1.811 -20.25 -8.445 1 96.44 76 GLU B O 1
ATOM 1426 N N . VAL B 1 77 ? -1.536 -20.594 -6.223 1 95.44 77 VAL B N 1
ATOM 1427 C CA . VAL B 1 77 ? -1.128 -21.984 -6.32 1 95.44 77 VAL B CA 1
ATOM 1428 C C . VAL B 1 77 ? -1.891 -22.812 -5.293 1 95.44 77 VAL B C 1
ATOM 1430 O O . VAL B 1 77 ? -2.508 -22.266 -4.375 1 95.44 77 VAL B O 1
ATOM 1433 N N . PRO B 1 78 ? -1.994 -24.094 -5.469 1 93.5 78 PRO B N 1
ATOM 1434 C CA . PRO B 1 78 ? -2.814 -24.938 -4.602 1 93.5 78 PRO B CA 1
ATOM 1435 C C . PRO B 1 78 ? -2.533 -24.719 -3.119 1 93.5 78 PRO B C 1
ATOM 1437 O O . PRO B 1 78 ? -3.443 -24.812 -2.291 1 93.5 78 PRO B O 1
ATOM 1440 N N . THR B 1 79 ? -1.347 -24.297 -2.756 1 94.31 79 THR B N 1
ATOM 1441 C CA . THR B 1 79 ? -0.964 -24.188 -1.354 1 94.31 79 THR B CA 1
ATOM 1442 C C . THR B 1 79 ? -0.965 -22.734 -0.908 1 94.31 79 THR B C 1
ATOM 1444 O O . THR B 1 79 ? -0.436 -22.406 0.156 1 94.31 79 THR B O 1
ATOM 1447 N N . GLY B 1 80 ? -1.478 -21.844 -1.72 1 96.44 80 GLY B N 1
ATOM 1448 C CA . GLY B 1 80 ? -1.5 -20.422 -1.412 1 96.44 80 GLY B CA 1
ATOM 1449 C C . GLY B 1 80 ? -1.162 -19.547 -2.605 1 96.44 80 GLY B C 1
ATOM 1450 O O . GLY B 1 80 ? -1.824 -19.609 -3.643 1 96.44 80 GLY B O 1
ATOM 1451 N N . ILE B 1 81 ? -0.153 -18.703 -2.375 1 98 81 ILE B N 1
ATOM 1452 C CA . ILE B 1 81 ? 0.245 -17.859 -3.498 1 98 81 ILE B CA 1
ATOM 1453 C C . ILE B 1 81 ? 1.758 -17.938 -3.689 1 98 81 ILE B C 1
ATOM 1455 O O . ILE B 1 81 ? 2.49 -18.281 -2.762 1 98 81 ILE B O 1
ATOM 1459 N N . GLU B 1 82 ? 2.197 -17.656 -4.859 1 98.25 82 GLU B N 1
ATOM 1460 C CA . GLU B 1 82 ? 3.602 -17.453 -5.199 1 98.25 82 GLU B CA 1
ATOM 1461 C C . GLU B 1 82 ? 3.854 -16.016 -5.672 1 98.25 82 GLU B C 1
ATOM 1463 O O . GLU B 1 82 ? 3.254 -15.562 -6.652 1 98.25 82 GLU B O 1
ATOM 1468 N N . VAL B 1 83 ? 4.707 -15.352 -4.906 1 98.62 83 VAL B N 1
ATOM 1469 C CA . VAL B 1 83 ? 5.082 -14 -5.285 1 98.62 83 VAL B CA 1
ATOM 1470 C C . VAL B 1 83 ? 6.195 -14.039 -6.332 1 98.62 83 VAL B C 1
ATOM 1472 O O . VAL B 1 83 ? 7.246 -14.641 -6.102 1 98.62 83 VAL B O 1
ATOM 1475 N N . LEU B 1 84 ? 5.93 -13.406 -7.449 1 98.69 84 LEU B N 1
ATOM 1476 C CA . LEU B 1 84 ? 6.828 -13.461 -8.602 1 98.69 84 LEU B CA 1
ATOM 1477 C C . LEU B 1 84 ? 7.793 -12.281 -8.594 1 98.69 84 LEU B C 1
ATOM 1479 O O . LEU B 1 84 ? 8.969 -12.438 -8.922 1 98.69 84 LEU B O 1
ATOM 1483 N N . ALA B 1 85 ? 7.301 -11.133 -8.219 1 98.62 85 ALA B N 1
ATOM 1484 C CA . ALA B 1 85 ? 8.086 -9.898 -8.188 1 98.62 85 ALA B CA 1
ATOM 1485 C C . ALA B 1 85 ? 7.426 -8.852 -7.297 1 98.62 85 ALA B C 1
ATOM 1487 O O . ALA B 1 85 ? 6.207 -8.875 -7.098 1 98.62 85 ALA B O 1
ATOM 1488 N N . VAL B 1 86 ? 8.18 -8.031 -6.691 1 98.75 86 VAL B N 1
ATOM 1489 C CA . VAL B 1 86 ? 7.75 -6.816 -6.012 1 98.75 86 VAL B CA 1
ATOM 1490 C C . VAL B 1 86 ? 8.492 -5.609 -6.582 1 98.75 86 VAL B C 1
ATOM 1492 O O . VAL B 1 86 ? 9.688 -5.426 -6.312 1 98.75 86 VAL B O 1
ATOM 1495 N N . LEU B 1 87 ? 7.762 -4.785 -7.359 1 98.62 87 LEU B N 1
ATOM 1496 C CA . LEU B 1 87 ? 8.391 -3.736 -8.156 1 98.62 87 LEU B CA 1
ATOM 1497 C C . LEU B 1 87 ? 7.812 -2.369 -7.805 1 98.62 87 LEU B C 1
ATOM 1499 O O . LEU B 1 87 ? 6.629 -2.25 -7.492 1 98.62 87 LEU B O 1
ATOM 1503 N N . HIS B 1 88 ? 8.664 -1.35 -7.859 1 97.75 88 HIS B N 1
ATOM 1504 C CA . HIS B 1 88 ? 8.133 0.006 -7.781 1 97.75 88 HIS B CA 1
ATOM 1505 C C . HIS B 1 88 ? 7.113 0.26 -8.891 1 97.75 88 HIS B C 1
ATOM 1507 O O . HIS B 1 88 ? 7.254 -0.257 -10 1 97.75 88 HIS B O 1
ATOM 1513 N N . GLN B 1 89 ? 6.199 1.076 -8.625 1 95.56 89 GLN B N 1
ATOM 1514 C CA . GLN B 1 89 ? 5.082 1.304 -9.539 1 95.56 89 GLN B CA 1
ATOM 1515 C C . GLN B 1 89 ? 5.566 1.85 -10.875 1 95.56 89 GLN B C 1
ATOM 1517 O O . GLN B 1 89 ? 4.875 1.73 -11.891 1 95.56 89 GLN B O 1
ATOM 1522 N N . THR B 1 90 ? 6.785 2.402 -10.883 1 95.19 90 THR B N 1
ATOM 1523 C CA . THR B 1 90 ? 7.305 3 -12.102 1 95.19 90 THR B CA 1
ATOM 1524 C C . THR B 1 90 ? 8.07 1.967 -12.93 1 95.19 90 THR B C 1
ATOM 1526 O O . THR B 1 90 ? 8.453 2.234 -14.07 1 95.19 90 THR B O 1
ATOM 1529 N N . GLN B 1 91 ? 8.391 0.828 -12.391 1 96.81 91 GLN B N 1
ATOM 1530 C CA . GLN B 1 91 ? 9.133 -0.208 -13.102 1 96.81 91 GLN B CA 1
ATOM 1531 C C . GLN B 1 91 ? 8.211 -1.024 -14.008 1 96.81 91 GLN B C 1
ATOM 1533 O O . GLN B 1 91 ? 7.055 -1.27 -13.656 1 96.81 91 GLN B O 1
ATOM 1538 N N . ASP B 1 92 ? 8.727 -1.477 -15.141 1 95.62 92 ASP B N 1
ATOM 1539 C CA . ASP B 1 92 ? 7.996 -2.309 -16.094 1 95.62 92 ASP B CA 1
ATOM 1540 C C . ASP B 1 92 ? 8.078 -3.785 -15.711 1 95.62 92 ASP B C 1
ATOM 1542 O O . ASP B 1 92 ? 9.156 -4.387 -15.773 1 95.62 92 ASP B O 1
ATOM 1546 N N . PRO B 1 93 ? 6.922 -4.355 -15.398 1 95.56 93 PRO B N 1
ATOM 1547 C CA . PRO B 1 93 ? 6.984 -5.75 -14.953 1 95.56 93 PRO B CA 1
ATOM 1548 C C . PRO B 1 93 ? 7.453 -6.699 -16.047 1 95.56 93 PRO B C 1
ATOM 1550 O O . PRO B 1 93 ? 7.93 -7.797 -15.766 1 95.56 93 PRO B O 1
ATOM 1553 N N . HIS B 1 94 ? 7.344 -6.316 -17.281 1 94.44 94 HIS B N 1
ATOM 1554 C CA . HIS B 1 94 ? 7.777 -7.168 -18.391 1 94.44 94 HIS B CA 1
ATOM 1555 C C . HIS B 1 94 ? 9.273 -7.457 -18.297 1 94.44 94 HIS B C 1
ATOM 1557 O O . HIS B 1 94 ? 9.734 -8.5 -18.766 1 94.44 94 HIS B O 1
ATOM 1563 N N . ASN B 1 95 ? 9.984 -6.617 -17.688 1 92.31 95 ASN B N 1
ATOM 1564 C CA . ASN B 1 95 ? 11.43 -6.758 -17.594 1 92.31 95 ASN B CA 1
ATOM 1565 C C . ASN B 1 95 ? 11.844 -7.531 -16.344 1 92.31 95 ASN B C 1
ATOM 1567 O O . ASN B 1 95 ? 13.023 -7.82 -16.141 1 92.31 95 ASN B O 1
ATOM 1571 N N . HIS B 1 96 ? 10.859 -7.969 -15.57 1 92 96 HIS B N 1
ATOM 1572 C CA . HIS B 1 96 ? 11.25 -8.461 -14.258 1 92 96 HIS B CA 1
ATOM 1573 C C . HIS B 1 96 ? 10.531 -9.773 -13.93 1 92 96 HIS B C 1
ATOM 1575 O O . HIS B 1 96 ? 10.766 -10.359 -12.875 1 92 96 HIS B O 1
ATOM 1581 N N . LEU B 1 97 ? 9.555 -10.078 -14.773 1 88.44 97 LEU B N 1
ATOM 1582 C CA . LEU B 1 97 ? 8.82 -11.32 -14.562 1 88.44 97 LEU B CA 1
ATOM 1583 C C . LEU B 1 97 ? 9.438 -12.461 -15.367 1 88.44 97 LEU B C 1
ATOM 1585 O O . LEU B 1 97 ? 10.047 -12.227 -16.406 1 88.44 97 LEU B O 1
#

Sequence (194 aa):
MGVRFTKKAREHIRAIKLYSMRRWGANVAEAYSTSLRVTMTKILDRHPSPGRDRSEDLYFGVLSFPVESHMIYYREVPTGIEVLAVLHQTQDPHNHLMGVRFTKKAREHIRAIKLYSMRRWGANVAEAYSTSLRVTMTKILDRHPSPGRDRSEDLYFGVLSFPVESHMIYYREVPTGIEVLAVLHQTQDPHNHL

Foldseek 3Di:
DDEAEDPLAVVQLVVQLVVCCVPPRNVRSVVLVVQVVCCQVPAQQDPPHPWDACCVPENHQWTWDDGVQWIWIWGADPVGIYTQHIGGPPDDVNVRD/DDEAEDPLAVVQLVVQLVVCCVPPRNVRSVVLNVQVVCCQVPAQQDPPHPWDACCPPENHQWTWDDGVQWIWIWGADPVGIYTQHIGGPPDDVNVRD

Secondary structure (DSSP, 8-state):
-EEEE-HHHHHHHHHHHHHHHHHH-HHHHHHHHHHHHHIIIIIITSSS--PEE-TTTSSTTEEEEEETTEEEEEEEETTEEEEEEEEETTS-GGGT-/-EEEE-HHHHHHHHHHHHHHHHHH-HHHHHHHHHHHHHIIIIIITSSS--PEE-TTTSSTTEEEEEETTEEEEEEEETTEEEEEEEEETTS-GGGT-

=== Feature glossary ===
Feature key, reading from the visual/contextual features back to the raw sequence:

Render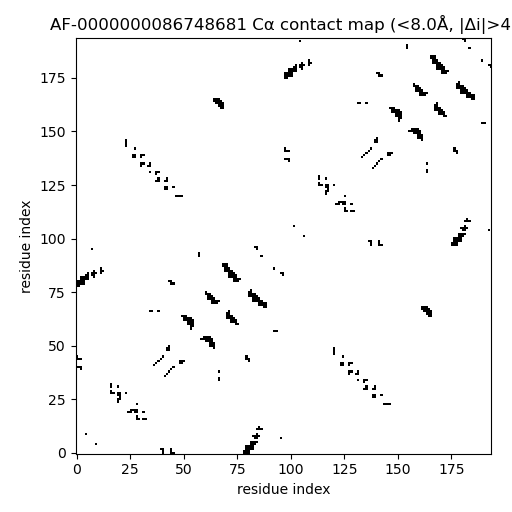ed structure images. Six rendered views show the 3D structure from the faces of a cube — i.e. along ±x, ±y, ±z. Rendering representation is drawn randomly per protein from cartoon (secondary-structure ribbons), sticks (backbone bonds), or molecular surface; coloring is either N→C rainbow (blue at the N-terminus through red at the C-terminus) or one color per chain.

Contact-map, Ramachandran, and PAE plots. The contact map is a binary N×N matrix image: pixel (i, j) is dark where Cα_i and Cα_j are within 8 Å and |i−j|>4. Because the |i−j|>4 filter removes local helical contacts, off-diagonal stripes parallel to the main diagonal indicate parallel β-sheets; stripes perpendicular to it indicate antiparallel β-sheets. The Ramachandran plot scatters every residue's (φ, ψ) pair against the sterically allowed regions. The PAE heatmap renders the predicted-aligned-error matrix.

InterPro / GO / CATH / organism. Database cross-references. InterPro integrates a dozen domain/family signature databases into unified entries with residue-range hits. GO terms attach function/process/location labels with evidence codes. CATH codes position the fold in a four-level structural taxonomy. Organism is the NCBI-taxonomy species name.

Nearest PDB structures. The Foldseek neighbor list gives the closest experimentally determined structures in the PDB, ranked by structural alignment. TM-score near 1 means near-identical fold; near 0.3 means only rough topology match. This is how one finds what a novel AlphaFold prediction most resembles in the solved-structure universe.

Predicted aligned error. PAE(i, j) answers: if I align the predicted and true structures on residue i, how far off (in Å) do I expect residue j to be? A block-diagonal PAE matrix with low values on the blocks and high values off-diagonal is the signature of a multi-domain protein with confidently predicted domains but uncertain inter-domain orientation.

Solvent-accessible surface area. Accessible surface area quantifies burial. A residue with SASA near zero is packed into the hydrophobic core; one with SASA >100 Å² sits on the surface. Computed here via the Shrake–Rupley numerical algorithm with a 1.4 Å probe.

B-factor. B-factor (Debye–Waller factor) reflects atomic displacement in the crystal lattice. It is an experimental observable (units Å²), not a prediction; low values mean the atom is pinned down, high values mean it moves or is heterogeneous across the crystal.

pLDDT. For AlphaFold models, the B-factor field carries pLDDT — the model's own estimate of local accuracy on a 0–100 scale. Regions with pLDDT<50 should be treated as essentially unmodeled; they often correspond to intrinsically disordered segments.

Backbone torsions (φ/ψ). φ (phi) and ψ (psi) are the two rotatable backbone dihedrals per residue: φ is the C(i-1)–N–Cα–C torsion, ψ is the N–Cα–C–N(i+1) torsion, both in degrees on (−180°, 180°]. α-helical residues cluster near (−60°, −45°); β-strand residues near (−120°, +130°). A Ramachandran plot is simply a scatter of (φ, ψ) for every residue.

Radius of gyration, Cα contacts, bounding box. Radius of gyration (Rg) is the root-mean-square distance of Cα atoms from their centroid — a single number for overall size and compactness. A globular domain of N residues has Rg ≈ 2.2·N^0.38 Å; an extended or disordered chain has a much larger Rg. The Cα contact count is the number of residue pairs whose Cα atoms are within 8 Å and are more than four positions apart in sequence — a standard proxy for tertiary packing density. The bounding box is the smallest axis-aligned box enclosing all Cα atoms.

Secondary structure (3-state, P-SEA). Three-state secondary structure (P-SEA) collapses the eight DSSP classes into helix (a), strand (b), and coil (c). P-SEA assigns these from Cα geometry alone — distances and angles — without requiring backbone oxygens, so it works on any Cα trace.

Secondary structure (8-state, DSSP). DSSP 8-state secondary structure assigns each residue one of H (α-helix), G (3₁₀-helix), I (π-helix), E (extended β-strand), B (isolated β-bridge), T (hydrogen-bonded turn), S (bend), or '-' (coil). The assignment is computed from backbone hydrogen-bond geometry via the Kabsch–Sander algorithm.

Foldseek 3Di. A 3Di character summarizes, for each residue, the relative orientation of the Cα frame of its nearest spatial neighbor. Because it encodes fold topology rather than chemistry, 3Di ali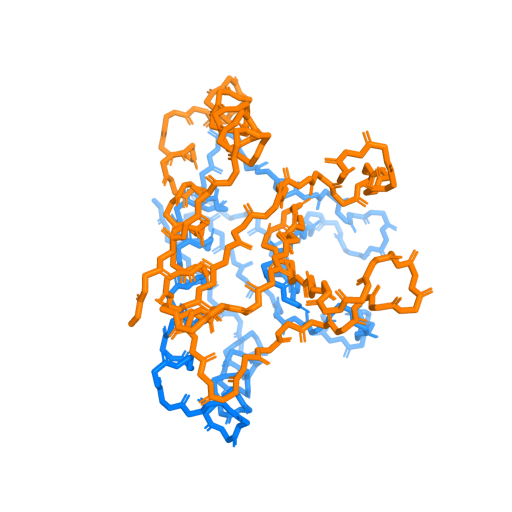gnments detect remote structural similarity that sequence alignment misses.

mmCIF coordinates. The mmCIF block holds the 3D Cartesian coordinates of each backbone atom (N, Cα, C, O) in ångströms. mmCIF is the PDB's canonical archive format — a tagged-loop text representation of the atomic model.

Sequence. Sequence gives the chain of amino acids in standard one-letter code (A=alanine, C=cysteine, …, Y=tyrosine), read N→C. It is the only feature that is directly encoded by the gene; all structural features are derived from the folded form of this sequence.